Protein AF-A0A7V6Q259-F1 (afdb_monomer)

Secondary structure (DSSP, 8-state):
-----------S-PPP----SGGGG------HHHHH-TTS-HHHHHHHHHHHHHHTTSSPPPPPHHHHHHHHT---HHHHHHHHHHHHHTTSEEEEEEEETTEEEEEEEEE-SSPPP-----HHHHHHHHHHHHHSS--HHHHHHHHHHS-HHHHHHHHHHHHHHTTTS--S-HHHHHHHHHHTT-PPPS-TT-S--EE-TTTTTSSEEEETTTTEEEE-TTTTT-EE--TTGGG-

pLDDT: mean 76.05, std 15.6, range [37.12, 96.31]

Sequence (236 aa):
MINNDSSEKIDELSDILQVEGVKAKGYGIIPKIVMQDPRLTISAKAIYAYMCSFAGSGTTAFPCVEKICKDLGIKDYNTFKKHRNLLEKYGYIRVEQNRKNGFFDKNVYTIIDKPAPVETVSDDDEIENLFFKVVGRRKDGFIKILKSKFDRKDIINKIRFLEEYKKTHEVKSPEGFIFEALKNGYEPNEDFNKIDMVVCAECDGLGYIFDPDKNIAYQCHTCQGRGKISAEAEKA

Structure (mmCIF, N/CA/C/O backbone):
data_AF-A0A7V6Q259-F1
#
_entry.id   AF-A0A7V6Q259-F1
#
loop_
_atom_site.group_PDB
_atom_site.id
_atom_site.type_symbol
_atom_site.label_atom_id
_atom_site.label_alt_id
_atom_site.label_comp_id
_atom_site.label_asym_id
_atom_site.label_entity_id
_atom_site.label_seq_id
_atom_site.pdbx_PDB_ins_code
_atom_site.Cartn_x
_atom_site.Cartn_y
_atom_site.Cartn_z
_atom_site.occupancy
_atom_site.B_iso_or_equiv
_atom_site.auth_seq_id
_atom_site.auth_comp_id
_atom_site.auth_asym_id
_atom_site.auth_atom_id
_atom_site.pdbx_PDB_model_num
ATOM 1 N N . MET A 1 1 ? -34.196 36.065 60.695 1.00 39.34 1 MET A N 1
ATOM 2 C CA . MET A 1 1 ? -33.203 35.527 59.743 1.00 39.34 1 MET A CA 1
ATOM 3 C C . MET A 1 1 ? -33.595 34.086 59.495 1.00 39.34 1 MET A C 1
ATOM 5 O O . MET A 1 1 ? -33.524 33.285 60.415 1.00 39.34 1 MET A O 1
ATOM 9 N N . ILE A 1 2 ? -34.205 33.829 58.341 1.00 37.12 2 ILE A N 1
ATOM 10 C CA . ILE A 1 2 ? -34.809 32.539 57.996 1.00 37.12 2 ILE A CA 1
ATOM 11 C C . ILE A 1 2 ? -33.700 31.653 57.428 1.00 37.12 2 ILE A C 1
ATOM 13 O O . ILE A 1 2 ? -33.041 32.041 56.466 1.00 37.12 2 ILE A O 1
ATOM 17 N N . ASN A 1 3 ? -33.496 30.497 58.058 1.00 42.25 3 ASN A N 1
ATOM 18 C CA . ASN A 1 3 ? -32.723 29.387 57.515 1.00 42.25 3 ASN A CA 1
ATOM 19 C C . ASN A 1 3 ? -33.399 28.905 56.232 1.00 42.25 3 ASN A C 1
ATOM 21 O O . ASN A 1 3 ? -34.591 28.608 56.259 1.00 42.25 3 ASN A O 1
ATOM 25 N N . ASN A 1 4 ? -32.647 28.783 55.143 1.00 42.00 4 ASN A N 1
ATOM 26 C CA . ASN A 1 4 ? -33.087 27.989 54.003 1.00 42.00 4 ASN A CA 1
ATOM 27 C C . ASN A 1 4 ? -31.908 27.159 53.498 1.00 42.00 4 ASN A C 1
ATOM 29 O O . ASN A 1 4 ? -31.316 27.422 52.454 1.00 42.00 4 ASN A O 1
ATOM 33 N N . ASP A 1 5 ? -31.553 26.177 54.324 1.00 51.09 5 ASP A N 1
ATOM 34 C CA . ASP A 1 5 ? -30.724 25.044 53.939 1.00 51.09 5 ASP A CA 1
ATOM 35 C C . ASP A 1 5 ? -31.532 24.202 52.944 1.00 51.09 5 ASP A C 1
ATOM 37 O O . ASP A 1 5 ? -32.330 23.339 53.307 1.00 51.09 5 ASP A O 1
ATOM 41 N N . SER A 1 6 ? -31.413 24.570 51.671 1.00 48.69 6 SER A N 1
ATOM 42 C CA . SER A 1 6 ? -32.087 23.914 50.553 1.00 48.69 6 SER A CA 1
ATOM 43 C C . SER A 1 6 ? -31.116 22.888 49.983 1.00 48.69 6 SER A C 1
ATOM 45 O O . SER A 1 6 ? -30.561 23.068 48.902 1.00 48.69 6 SER A O 1
ATOM 47 N N . SER A 1 7 ? -30.847 21.837 50.755 1.00 49.41 7 SER A N 1
ATOM 48 C CA . SER A 1 7 ? -30.213 20.636 50.222 1.00 49.41 7 SER A CA 1
ATOM 49 C C . SER A 1 7 ? -31.218 19.952 49.295 1.00 49.41 7 SER A C 1
ATOM 51 O O . SER A 1 7 ? -32.078 19.180 49.717 1.00 49.41 7 SER A O 1
ATOM 53 N N . GLU A 1 8 ? -31.144 20.282 48.006 1.00 53.47 8 GLU A N 1
ATOM 54 C CA . GLU A 1 8 ? -31.791 19.505 46.955 1.00 53.47 8 GLU A CA 1
ATOM 55 C C . GLU A 1 8 ? -31.227 18.080 47.008 1.00 53.47 8 GLU A C 1
ATOM 57 O O . GLU A 1 8 ? -30.109 17.803 46.571 1.00 53.47 8 GLU A O 1
ATOM 62 N N . LYS A 1 9 ? -32.000 17.165 47.602 1.00 54.00 9 LYS A N 1
ATOM 63 C CA . LYS A 1 9 ? -31.819 15.724 47.443 1.00 54.00 9 LYS A CA 1
ATOM 64 C C . LYS A 1 9 ? -32.003 15.398 45.964 1.00 54.00 9 LYS A C 1
ATOM 66 O O . LYS A 1 9 ? -33.130 15.305 45.486 1.00 54.00 9 LYS A O 1
ATOM 71 N N . ILE A 1 10 ? -30.890 15.257 45.253 1.00 60.91 10 ILE A N 1
ATOM 72 C CA . ILE A 1 10 ? -30.877 14.685 43.912 1.00 60.91 10 ILE A CA 1
ATOM 73 C C . ILE A 1 10 ? -31.278 13.213 44.051 1.00 60.91 10 ILE A C 1
ATOM 75 O O . ILE A 1 10 ? -30.699 12.467 44.836 1.00 60.91 10 ILE A O 1
ATOM 79 N N . ASP A 1 11 ? -32.331 12.872 43.323 1.00 58.19 11 ASP A N 1
ATOM 80 C CA . ASP A 1 11 ? -33.072 11.617 43.313 1.00 58.19 11 ASP A CA 1
ATOM 81 C C . ASP A 1 11 ? -32.147 10.387 43.167 1.00 58.19 11 ASP A C 1
ATOM 83 O O . ASP A 1 11 ? -31.491 10.206 42.142 1.00 58.19 11 ASP A O 1
ATOM 87 N N . GLU A 1 12 ? -32.085 9.534 44.197 1.00 61.25 12 GLU A N 1
ATOM 88 C CA . GLU A 1 12 ? -31.282 8.291 44.249 1.00 61.25 12 GLU A CA 1
ATOM 89 C C . GLU A 1 12 ? -31.863 7.146 43.380 1.00 61.25 12 GLU A C 1
ATOM 91 O O . GLU A 1 12 ? -31.410 6.005 43.459 1.00 61.25 12 GLU A O 1
ATOM 96 N N . LEU A 1 13 ? -32.858 7.427 42.532 1.00 69.06 13 LEU A N 1
ATOM 97 C CA . LEU A 1 13 ? -33.594 6.449 41.718 1.00 69.06 13 LEU A CA 1
ATOM 98 C C . LEU A 1 13 ? -33.306 6.583 40.213 1.00 69.06 13 LEU A C 1
ATOM 100 O O . LEU A 1 13 ? -34.215 6.556 39.386 1.00 69.06 13 LEU A O 1
ATOM 104 N N . SER A 1 14 ? -32.037 6.729 39.829 1.00 74.56 14 SER A N 1
ATOM 105 C CA . SER A 1 14 ? -31.649 6.669 38.415 1.00 74.56 14 SER A CA 1
ATOM 106 C C . SER A 1 14 ? -31.496 5.221 37.942 1.00 74.56 14 SER A C 1
ATOM 108 O O . SER A 1 14 ? -30.736 4.460 38.545 1.00 74.56 14 SER A O 1
ATOM 110 N N . ASP A 1 15 ? -32.151 4.857 36.838 1.00 83.62 15 ASP A N 1
ATOM 111 C CA . ASP A 1 15 ? -31.989 3.541 36.212 1.00 83.62 15 ASP A CA 1
ATOM 112 C C . ASP A 1 15 ? -30.531 3.306 35.767 1.00 83.62 15 ASP A C 1
ATOM 114 O O . ASP A 1 15 ? -29.931 4.130 35.070 1.00 83.62 15 ASP A O 1
ATOM 118 N N . ILE A 1 16 ? -29.952 2.158 36.145 1.00 83.00 16 ILE A N 1
ATOM 119 C CA . ILE A 1 16 ? -28.576 1.772 35.792 1.00 83.00 16 ILE A CA 1
ATOM 120 C C . ILE A 1 16 ? -28.602 0.761 34.642 1.00 83.00 16 ILE A C 1
ATOM 122 O O . ILE A 1 16 ? -29.111 -0.351 34.781 1.00 83.00 16 ILE A O 1
ATOM 126 N N . LEU A 1 17 ? -27.980 1.113 33.514 1.00 77.69 17 LEU A N 1
ATOM 127 C CA . LEU A 1 17 ? -27.707 0.178 32.421 1.00 77.69 17 LEU A CA 1
ATOM 128 C C . LEU A 1 17 ? -26.332 -0.474 32.621 1.00 77.69 17 LEU A C 1
ATOM 130 O O . LEU A 1 17 ? -25.300 0.181 32.470 1.00 77.69 17 LEU A O 1
ATOM 134 N N . GLN A 1 18 ? -26.310 -1.774 32.922 1.00 79.12 18 GLN A N 1
ATOM 135 C CA . GLN A 1 18 ? -25.081 -2.545 33.119 1.00 79.12 18 GLN A CA 1
ATOM 136 C C . GLN A 1 18 ? -24.831 -3.505 31.950 1.00 79.12 18 GLN A C 1
ATOM 138 O O . GLN A 1 18 ? -25.730 -4.199 31.480 1.00 79.12 18 GLN A O 1
ATOM 143 N N . VAL A 1 19 ? -23.580 -3.567 31.494 1.00 78.56 19 VAL A N 1
ATOM 144 C CA . VAL A 1 19 ? -23.110 -4.561 30.523 1.00 78.56 19 VAL A CA 1
ATOM 145 C C . VAL A 1 19 ? -22.112 -5.467 31.230 1.00 78.56 19 VAL A C 1
ATOM 147 O O . VAL A 1 19 ? -21.159 -4.981 31.835 1.00 78.56 19 VAL A O 1
ATOM 150 N N . GLU A 1 20 ? -22.318 -6.779 31.145 1.00 81.88 20 GLU A N 1
ATOM 151 C CA . GLU A 1 20 ? -21.450 -7.783 31.764 1.00 81.88 20 GLU A CA 1
ATOM 152 C C . GLU A 1 20 ? -20.595 -8.542 30.737 1.00 81.88 20 GLU A C 1
ATOM 154 O O . GLU A 1 20 ? -20.831 -8.519 29.524 1.00 81.88 20 GLU A O 1
ATOM 159 N N . GLY A 1 21 ? -19.569 -9.234 31.238 1.00 82.62 21 GLY A N 1
ATOM 160 C CA . GLY A 1 21 ? -18.687 -10.077 30.434 1.00 82.62 21 GLY A CA 1
ATOM 161 C C . GLY A 1 21 ? -17.700 -9.295 29.562 1.00 82.62 21 GLY A C 1
ATOM 162 O O . GLY A 1 21 ? -17.389 -8.130 29.803 1.00 82.62 21 GLY A O 1
ATOM 163 N N . VAL A 1 22 ? -17.171 -9.952 28.526 1.00 81.00 22 VAL A N 1
ATOM 164 C CA . VAL A 1 22 ? -16.080 -9.409 27.693 1.00 81.00 22 VAL A CA 1
ATOM 165 C C . VAL A 1 22 ? -16.440 -8.096 26.992 1.00 81.00 22 VAL A C 1
ATOM 167 O O . VAL A 1 22 ? -15.580 -7.240 26.822 1.00 81.00 22 VAL A O 1
ATOM 170 N N . LYS A 1 23 ? -17.720 -7.891 26.652 1.00 81.44 23 LYS A N 1
ATOM 171 C CA . LYS A 1 23 ? -18.197 -6.668 25.987 1.00 81.44 23 LYS A CA 1
ATOM 172 C C . LYS A 1 23 ? -18.096 -5.433 26.883 1.00 81.44 23 LYS A C 1
ATOM 174 O O . LYS A 1 23 ? -17.911 -4.335 26.368 1.00 81.44 23 LYS A O 1
ATOM 179 N N . ALA A 1 24 ? -18.132 -5.611 28.206 1.00 79.06 24 ALA A N 1
ATOM 180 C CA . ALA A 1 24 ? -17.918 -4.531 29.169 1.00 79.06 24 ALA A CA 1
ATOM 181 C C . ALA A 1 24 ? -16.493 -3.947 29.101 1.00 79.06 24 ALA A C 1
ATOM 183 O O . ALA A 1 24 ? -16.244 -2.843 29.576 1.00 79.06 24 ALA A O 1
ATOM 184 N N . LYS A 1 25 ? -15.544 -4.686 28.508 1.00 80.25 25 LYS A N 1
ATOM 185 C CA . LYS A 1 25 ? -14.146 -4.272 28.316 1.00 80.25 25 LYS A CA 1
ATOM 186 C C . LYS A 1 25 ? -13.865 -3.705 26.918 1.00 80.25 25 LYS A C 1
ATOM 188 O O . LYS A 1 25 ? -12.705 -3.473 26.590 1.00 80.25 25 LYS A O 1
ATOM 193 N N . GLY A 1 26 ? -14.908 -3.446 26.128 1.00 79.88 26 GLY A N 1
ATOM 194 C CA . GLY A 1 26 ? -14.812 -2.896 24.777 1.00 79.88 26 GLY A CA 1
ATOM 195 C C . GLY A 1 26 ? -15.123 -3.929 23.696 1.00 79.88 26 GLY A C 1
ATOM 196 O O . GLY A 1 26 ? -14.835 -5.118 23.825 1.00 79.88 26 GLY A O 1
ATOM 197 N N . TYR A 1 27 ? -15.754 -3.467 22.622 1.00 85.81 27 TYR A N 1
ATOM 198 C CA . TYR A 1 27 ? -16.064 -4.249 21.431 1.00 85.81 27 TYR A CA 1
ATOM 199 C C . TYR A 1 27 ? -16.206 -3.309 20.232 1.00 85.81 27 TYR A C 1
ATOM 201 O O . TYR A 1 27 ? -16.296 -2.095 20.389 1.00 85.81 27 TYR A O 1
ATOM 209 N N . GLY A 1 28 ? -16.216 -3.874 19.027 1.00 86.69 28 GLY A N 1
ATOM 210 C CA . GLY A 1 28 ? -16.329 -3.114 17.788 1.00 86.69 28 GLY A CA 1
ATOM 211 C C . GLY A 1 28 ? -17.140 -3.854 16.741 1.00 86.69 28 GLY A C 1
ATOM 212 O O . GLY A 1 28 ? -17.189 -5.085 16.740 1.00 86.69 28 GLY A O 1
ATOM 213 N N . ILE A 1 29 ? -17.758 -3.099 15.836 1.00 88.69 29 ILE A N 1
ATOM 214 C CA . ILE A 1 29 ? -18.409 -3.647 14.645 1.00 88.69 29 ILE A CA 1
ATOM 215 C C . ILE A 1 29 ? -17.397 -3.628 13.503 1.00 88.69 29 ILE A C 1
ATOM 217 O O . ILE A 1 29 ? -16.752 -2.615 13.249 1.00 88.69 29 ILE A O 1
ATOM 221 N N . ILE A 1 30 ? -17.265 -4.758 12.811 1.00 91.12 30 ILE A N 1
ATOM 222 C CA . ILE A 1 30 ? -16.342 -4.917 11.689 1.00 91.12 30 ILE A CA 1
ATOM 223 C C . ILE A 1 30 ? -17.164 -5.103 10.408 1.00 91.12 30 ILE A C 1
ATOM 225 O O . ILE A 1 30 ? -17.880 -6.103 10.287 1.00 91.12 30 ILE A O 1
ATOM 229 N N . PRO A 1 31 ? -17.061 -4.193 9.424 1.00 89.56 31 PRO A N 1
ATOM 230 C CA . PRO A 1 31 ? -17.722 -4.361 8.137 1.00 89.56 31 PRO A CA 1
ATOM 231 C C . PRO A 1 31 ? -17.179 -5.573 7.366 1.00 89.56 31 PRO A C 1
ATOM 233 O O . PRO A 1 31 ? -15.966 -5.757 7.239 1.00 89.56 31 PRO A O 1
ATOM 236 N N . LYS A 1 32 ? -18.079 -6.373 6.776 1.00 88.81 32 LYS A N 1
ATOM 237 C CA . LYS A 1 32 ? -17.715 -7.569 5.988 1.00 88.81 32 LYS A CA 1
ATOM 238 C C . LYS A 1 32 ? -16.762 -7.250 4.835 1.00 88.81 32 LYS A C 1
ATOM 240 O O . LYS A 1 32 ? -15.858 -8.037 4.573 1.00 88.81 32 LYS A O 1
ATOM 245 N N . ILE A 1 33 ? -16.928 -6.086 4.201 1.00 88.56 33 ILE A N 1
ATOM 246 C CA . ILE A 1 33 ? -16.109 -5.657 3.061 1.00 88.56 33 ILE A CA 1
ATOM 247 C C . ILE A 1 33 ? -14.615 -5.617 3.403 1.00 88.56 33 ILE A C 1
ATOM 249 O O . ILE A 1 33 ? -13.806 -6.081 2.610 1.00 88.56 33 ILE A O 1
ATOM 253 N N . VAL A 1 34 ? -14.247 -5.192 4.618 1.00 91.12 34 VAL A N 1
ATOM 254 C CA . VAL A 1 34 ? -12.847 -5.173 5.077 1.00 91.12 34 VAL A CA 1
ATOM 255 C C . VAL A 1 34 ? -12.288 -6.593 5.157 1.00 91.12 34 VAL A C 1
ATOM 257 O O . VAL A 1 34 ? -11.154 -6.856 4.761 1.00 91.12 34 VAL A O 1
ATOM 260 N N . MET A 1 35 ? -13.095 -7.537 5.648 1.00 94.00 35 MET A N 1
ATOM 261 C CA . MET A 1 35 ? -12.690 -8.937 5.790 1.00 94.00 35 MET A CA 1
ATOM 262 C C . MET A 1 35 ? -12.644 -9.671 4.449 1.00 94.00 35 MET A C 1
ATOM 264 O O . MET A 1 35 ? -11.831 -10.581 4.278 1.00 94.00 35 MET A O 1
ATOM 268 N N . GLN A 1 36 ? -13.460 -9.250 3.486 1.00 88.69 36 GLN A N 1
ATOM 269 C CA . GLN A 1 36 ? -13.544 -9.834 2.148 1.00 88.69 36 GLN A CA 1
ATOM 270 C C . GLN A 1 36 ? -12.585 -9.191 1.138 1.00 88.69 36 GLN A C 1
ATOM 272 O O . GLN A 1 36 ? -12.332 -9.795 0.102 1.00 88.69 36 GLN A O 1
ATOM 277 N N . ASP A 1 37 ? -12.007 -8.023 1.434 1.00 88.19 37 ASP A N 1
ATOM 278 C CA . ASP A 1 37 ? -11.078 -7.348 0.528 1.00 88.19 37 ASP A CA 1
ATOM 279 C C . ASP A 1 37 ? -9.785 -8.175 0.342 1.00 88.19 37 ASP A C 1
ATOM 281 O O . ASP A 1 37 ? -9.049 -8.390 1.319 1.00 88.19 37 ASP A O 1
ATOM 285 N N . PRO A 1 38 ? -9.479 -8.657 -0.881 1.00 86.94 38 PRO A N 1
ATOM 286 C CA . PRO A 1 38 ? -8.270 -9.436 -1.151 1.00 86.94 38 PRO A CA 1
ATOM 287 C C . PRO A 1 38 ? -7.004 -8.570 -1.163 1.00 86.94 38 PRO A C 1
ATOM 289 O O . PRO A 1 38 ? -5.898 -9.089 -1.029 1.00 86.94 38 PRO A O 1
ATOM 292 N N . ARG A 1 39 ? -7.143 -7.244 -1.283 1.00 89.19 39 ARG A N 1
ATOM 293 C CA . ARG A 1 39 ? -6.021 -6.294 -1.284 1.00 89.19 39 ARG A CA 1
ATOM 294 C C . ARG A 1 39 ? -5.448 -6.086 0.120 1.00 89.19 39 ARG A C 1
ATOM 296 O O . ARG A 1 39 ? -4.342 -5.563 0.268 1.00 89.19 39 ARG A O 1
ATOM 303 N N . LEU A 1 40 ? -6.194 -6.480 1.156 1.00 91.38 40 LEU A N 1
ATOM 304 C CA . LEU A 1 40 ? -5.774 -6.412 2.549 1.00 91.38 40 LEU A CA 1
ATOM 305 C C . LEU A 1 40 ? -5.180 -7.740 3.018 1.00 91.38 40 LEU A C 1
ATOM 307 O O . LEU A 1 40 ? -5.817 -8.792 3.002 1.00 91.38 40 LEU A O 1
ATOM 311 N N . THR A 1 41 ? -3.964 -7.661 3.545 1.00 94.44 41 THR A N 1
ATOM 312 C CA . THR A 1 41 ? -3.312 -8.770 4.256 1.00 94.44 41 THR A CA 1
ATOM 313 C C . THR A 1 41 ? -4.047 -9.121 5.555 1.00 94.44 41 THR A C 1
ATOM 315 O O . THR A 1 41 ? -4.688 -8.251 6.147 1.00 94.44 41 THR A O 1
ATOM 318 N N . ILE A 1 42 ? -3.852 -10.341 6.068 1.00 95.56 42 ILE A N 1
ATOM 319 C CA . ILE A 1 42 ? -4.386 -10.778 7.374 1.00 95.56 42 ILE A CA 1
ATOM 320 C C . ILE A 1 42 ? -4.016 -9.785 8.488 1.00 95.56 42 ILE A C 1
ATOM 322 O O . ILE A 1 42 ? -4.888 -9.350 9.233 1.00 95.56 42 ILE A O 1
ATOM 326 N N . SER A 1 43 ? -2.758 -9.339 8.548 1.00 94.56 43 SER A N 1
ATOM 327 C CA . SER A 1 43 ? -2.306 -8.358 9.544 1.00 94.56 43 SER A CA 1
ATOM 328 C C . SER A 1 43 ? -3.014 -7.006 9.415 1.00 94.56 43 SER A C 1
ATOM 330 O O . SER A 1 43 ? -3.353 -6.395 10.421 1.00 94.56 43 SER A O 1
ATOM 332 N N . ALA A 1 44 ? -3.285 -6.538 8.192 1.00 95.44 44 ALA A N 1
ATOM 333 C CA . ALA A 1 44 ? -4.047 -5.304 7.977 1.00 95.44 44 ALA A CA 1
ATOM 334 C C . ALA A 1 44 ? -5.492 -5.450 8.478 1.00 95.44 44 ALA A C 1
ATOM 336 O O . ALA A 1 44 ? -5.993 -4.574 9.178 1.00 95.44 44 ALA A O 1
ATOM 337 N N . LYS A 1 45 ? -6.134 -6.589 8.193 1.00 95.94 45 LYS A N 1
ATOM 338 C CA . LYS A 1 45 ? -7.476 -6.914 8.702 1.00 95.94 45 LYS A CA 1
ATOM 339 C C . LYS A 1 45 ? -7.496 -6.967 10.233 1.00 95.94 45 LYS A C 1
ATOM 341 O O . LYS A 1 45 ? -8.398 -6.401 10.844 1.00 95.94 45 LYS A O 1
ATOM 346 N N . ALA A 1 46 ? -6.480 -7.571 10.851 1.00 96.31 46 ALA A N 1
ATOM 347 C CA . ALA A 1 46 ? -6.335 -7.630 12.305 1.00 96.31 46 ALA A CA 1
ATOM 348 C C . ALA A 1 46 ? -6.146 -6.238 12.933 1.00 96.31 46 ALA A C 1
ATOM 350 O O . ALA A 1 46 ? -6.813 -5.921 13.914 1.00 96.31 46 ALA A O 1
ATOM 351 N N . ILE A 1 47 ? -5.306 -5.380 12.340 1.00 95.38 47 ILE A N 1
ATOM 352 C CA . ILE A 1 47 ? -5.122 -3.990 12.791 1.00 95.38 47 ILE A CA 1
ATOM 353 C C . ILE A 1 47 ? -6.445 -3.219 12.722 1.00 95.38 47 ILE A C 1
ATOM 355 O O . ILE A 1 47 ? -6.793 -2.529 13.676 1.00 95.38 47 ILE A O 1
ATOM 359 N N . TYR A 1 48 ? -7.199 -3.352 11.628 1.00 94.50 48 TYR A N 1
ATOM 360 C CA . TYR A 1 48 ? -8.501 -2.695 11.492 1.00 94.50 48 TYR A CA 1
ATOM 361 C C . TYR A 1 48 ? -9.508 -3.200 12.535 1.00 94.50 48 TYR A C 1
ATOM 363 O O . TYR A 1 48 ? -10.162 -2.405 13.203 1.00 94.50 48 TYR A O 1
ATOM 371 N N . ALA A 1 49 ? -9.605 -4.520 12.721 1.00 94.12 49 ALA A N 1
ATOM 372 C CA . ALA A 1 49 ? -10.471 -5.129 13.730 1.00 94.12 49 ALA A CA 1
ATOM 373 C C . ALA A 1 49 ? -10.138 -4.634 15.146 1.00 94.12 49 ALA A C 1
ATOM 375 O O . ALA A 1 49 ? -11.038 -4.312 15.922 1.00 94.12 49 ALA A O 1
ATOM 376 N N . TYR A 1 50 ? -8.844 -4.522 15.446 1.00 93.25 50 TYR A N 1
ATOM 377 C CA . TYR A 1 50 ? -8.350 -3.952 16.690 1.00 93.25 50 TYR A CA 1
ATOM 378 C C . TYR A 1 50 ? -8.748 -2.479 16.812 1.00 93.25 50 TYR A C 1
ATOM 380 O O . TYR A 1 50 ? -9.283 -2.083 17.832 1.00 93.25 50 TYR A O 1
ATOM 388 N N . MET A 1 51 ? -8.608 -1.662 15.763 1.00 90.75 51 MET A N 1
ATOM 389 C CA . MET A 1 51 ? -9.102 -0.276 15.778 1.00 90.75 51 MET A CA 1
ATOM 390 C C . MET A 1 51 ? -10.596 -0.187 16.118 1.00 90.75 51 MET A C 1
ATOM 392 O O . MET A 1 51 ? -10.984 0.595 16.989 1.00 90.75 51 MET A O 1
ATOM 396 N N . CYS A 1 52 ? -11.426 -1.033 15.505 1.00 90.19 52 CYS A N 1
ATOM 397 C CA . CYS A 1 52 ? -12.859 -1.082 15.786 1.00 90.19 52 CYS A CA 1
ATOM 398 C C . CYS A 1 52 ? -13.170 -1.440 17.246 1.00 90.19 52 CYS A C 1
ATOM 400 O O . CYS A 1 52 ? -14.121 -0.887 17.797 1.00 90.19 52 CYS A O 1
ATOM 402 N N . SER A 1 53 ? -12.396 -2.324 17.893 1.00 89.00 53 SER A N 1
ATOM 403 C CA . SER A 1 53 ? -12.673 -2.735 19.280 1.00 89.00 53 SER A CA 1
ATOM 404 C C . SER A 1 53 ? -12.486 -1.615 20.306 1.00 89.00 53 SER A C 1
ATOM 406 O O . SER A 1 53 ? -13.067 -1.688 21.386 1.00 89.00 53 SER A O 1
ATOM 408 N N . PHE A 1 54 ? -11.702 -0.584 19.971 1.00 85.31 54 PHE A N 1
ATOM 409 C CA . PHE A 1 54 ? -11.517 0.616 20.798 1.00 85.31 54 PHE A CA 1
ATOM 410 C C . PHE A 1 54 ? -12.473 1.751 20.411 1.00 85.31 54 PHE A C 1
ATOM 412 O O . PHE A 1 54 ? -12.758 2.610 21.237 1.00 85.31 54 PHE A O 1
ATOM 419 N N . ALA A 1 55 ? -13.007 1.749 19.186 1.00 76.25 55 ALA A N 1
ATOM 420 C CA . ALA A 1 55 ? -13.954 2.768 18.729 1.00 76.25 55 ALA A CA 1
ATOM 421 C C . ALA A 1 55 ? -15.358 2.617 19.350 1.00 76.25 55 ALA A C 1
ATOM 423 O O . ALA A 1 55 ? -16.077 3.605 19.492 1.00 76.25 55 ALA A O 1
ATOM 424 N N . GLY A 1 56 ? -15.758 1.402 19.748 1.00 64.00 56 GLY A N 1
ATOM 425 C CA . GLY A 1 56 ? -17.092 1.147 20.310 1.00 64.00 56 GLY A CA 1
ATOM 426 C C . GLY A 1 56 ? -17.343 1.726 21.708 1.00 64.00 56 GLY A C 1
ATOM 427 O O . GLY A 1 56 ? -18.490 1.758 22.140 1.00 64.00 56 GLY A O 1
ATOM 428 N N . SER A 1 57 ? -16.310 2.208 22.410 1.00 58.78 57 SER A N 1
ATOM 429 C CA . SER A 1 57 ? -16.431 2.866 23.723 1.00 58.78 57 SER A CA 1
ATOM 430 C C . SER A 1 57 ? -16.364 4.403 23.658 1.00 58.78 57 SER A C 1
ATOM 432 O O . SER A 1 57 ? -16.232 5.055 24.693 1.00 58.78 57 SER A O 1
ATOM 434 N N . GLY A 1 58 ? -16.465 4.996 22.461 1.00 57.41 58 GLY A N 1
ATOM 435 C CA . GLY A 1 58 ? -16.349 6.441 22.232 1.00 57.41 58 GLY A CA 1
ATOM 436 C C . GLY A 1 58 ? -14.925 6.883 21.872 1.00 57.41 58 GLY A C 1
ATOM 437 O O . GLY A 1 58 ? -14.076 6.070 21.510 1.00 57.41 58 GLY A O 1
ATOM 438 N N . THR A 1 59 ? -14.642 8.188 21.962 1.00 55.59 59 THR A N 1
ATOM 439 C CA . THR A 1 59 ? -13.307 8.770 21.715 1.00 55.59 59 THR A CA 1
ATOM 440 C C . THR A 1 59 ? -12.353 8.474 22.875 1.00 55.59 59 THR A C 1
ATOM 442 O O . THR A 1 59 ? -11.954 9.368 23.622 1.00 55.59 59 THR A O 1
ATOM 445 N N . THR A 1 60 ? -12.012 7.204 23.070 1.00 61.88 60 THR A N 1
ATOM 446 C CA . THR A 1 60 ? -10.972 6.792 24.013 1.00 61.88 60 THR A CA 1
ATOM 447 C C . THR A 1 60 ? -9.584 6.967 23.397 1.00 61.88 60 THR A C 1
ATOM 449 O O . THR A 1 60 ? -9.413 6.991 22.175 1.00 61.88 60 THR A O 1
ATOM 452 N N . ALA A 1 61 ? -8.569 7.149 24.246 1.00 64.12 61 ALA A N 1
ATOM 453 C CA . ALA A 1 61 ? -7.188 7.253 23.793 1.00 64.12 61 ALA A CA 1
ATOM 454 C C . ALA A 1 61 ? -6.779 5.959 23.075 1.00 64.12 61 ALA A C 1
ATOM 456 O O . ALA A 1 61 ? -6.778 4.877 23.664 1.00 64.12 61 ALA A O 1
ATOM 457 N N . PHE A 1 62 ? -6.437 6.081 21.794 1.00 77.75 62 PHE A N 1
ATOM 458 C CA . PHE A 1 62 ? -6.003 4.949 20.988 1.00 77.75 62 PHE A CA 1
ATOM 459 C C . PHE A 1 62 ? -4.626 4.448 21.476 1.00 77.75 62 PHE A C 1
ATOM 461 O O . PHE A 1 62 ? -3.745 5.278 21.727 1.00 77.75 62 PHE A O 1
ATOM 468 N N . PRO A 1 63 ? -4.412 3.126 21.642 1.00 82.38 63 PRO A N 1
ATOM 469 C CA . PRO A 1 63 ? -3.159 2.585 22.165 1.00 82.38 63 PRO A CA 1
ATOM 470 C C . PRO A 1 63 ? -1.941 2.955 21.309 1.00 82.38 63 PRO A C 1
ATOM 472 O O . PRO A 1 63 ? -2.033 3.152 20.095 1.00 82.38 63 PRO A O 1
ATOM 475 N N . CYS A 1 64 ? -0.768 3.006 21.948 1.00 85.75 64 CYS A N 1
ATOM 476 C CA . CYS A 1 64 ? 0.494 3.212 21.243 1.00 85.75 64 CYS A CA 1
ATOM 477 C C . CYS A 1 64 ? 0.816 2.027 20.316 1.00 85.75 64 CYS A C 1
ATOM 479 O O . CYS A 1 64 ? 0.358 0.902 20.524 1.00 85.75 64 CYS A O 1
ATOM 481 N N . VAL A 1 65 ? 1.649 2.267 19.298 1.00 87.94 65 VAL A N 1
ATOM 482 C CA . VAL A 1 65 ? 2.009 1.237 18.308 1.00 87.94 65 VAL A CA 1
ATOM 483 C C . VAL A 1 65 ? 2.650 0.015 18.965 1.00 87.94 65 VAL A C 1
ATOM 485 O O . VAL A 1 65 ? 2.337 -1.108 18.592 1.00 87.94 65 VAL A O 1
ATOM 488 N N . GLU A 1 66 ? 3.481 0.214 19.987 1.00 88.81 66 GLU A N 1
ATOM 489 C CA . GLU A 1 66 ? 4.107 -0.875 20.749 1.00 88.81 66 GLU A CA 1
ATOM 490 C C . GLU A 1 66 ? 3.067 -1.790 21.403 1.00 88.81 66 GLU A C 1
ATOM 492 O O . GLU A 1 66 ? 3.180 -3.015 21.332 1.00 88.81 66 GLU A O 1
ATOM 497 N N . LYS A 1 67 ? 2.014 -1.204 21.985 1.00 91.12 67 LYS A N 1
ATOM 498 C CA . LYS A 1 67 ? 0.907 -1.951 22.586 1.00 91.12 67 LYS A CA 1
ATOM 499 C C . LYS A 1 67 ? 0.135 -2.734 21.528 1.00 91.12 67 LYS A C 1
ATOM 501 O O . LYS A 1 67 ? -0.121 -3.916 21.731 1.00 91.12 67 LYS A O 1
ATOM 506 N N . ILE A 1 68 ? -0.159 -2.114 20.384 1.00 92.81 68 ILE A N 1
ATOM 507 C CA . ILE A 1 68 ? -0.830 -2.785 19.260 1.00 92.81 68 ILE A CA 1
ATOM 508 C C . ILE A 1 68 ? 0.007 -3.967 18.760 1.00 92.81 68 ILE A C 1
ATOM 510 O O . ILE A 1 68 ? -0.523 -5.060 18.574 1.00 92.81 68 ILE A O 1
ATOM 514 N N . CYS A 1 69 ? 1.313 -3.771 18.564 1.00 92.62 69 CYS A N 1
ATOM 515 C CA . CYS A 1 69 ? 2.201 -4.834 18.105 1.00 92.62 69 CYS A CA 1
ATOM 516 C C . CYS A 1 69 ? 2.243 -6.001 19.090 1.00 92.62 69 CYS A C 1
ATOM 518 O O . CYS A 1 69 ? 2.138 -7.152 18.670 1.00 92.62 69 CYS A O 1
ATOM 520 N N . LYS A 1 70 ? 2.336 -5.705 20.391 1.00 95.00 70 LYS A N 1
ATOM 521 C CA . LYS A 1 70 ? 2.313 -6.717 21.448 1.00 95.00 70 LYS A CA 1
ATOM 522 C C . LYS A 1 70 ? 1.010 -7.516 21.444 1.00 95.00 70 LYS A C 1
ATOM 524 O O . LYS A 1 70 ? 1.059 -8.739 21.503 1.00 95.00 70 LYS A O 1
ATOM 529 N N . ASP A 1 71 ? -0.130 -6.839 21.358 1.00 94.38 71 ASP A N 1
ATOM 530 C CA . ASP A 1 71 ? -1.443 -7.483 21.461 1.00 94.38 71 ASP A CA 1
ATOM 531 C C . ASP A 1 71 ? -1.794 -8.304 20.214 1.00 94.38 71 ASP A C 1
ATOM 533 O O . ASP A 1 71 ? -2.420 -9.355 20.321 1.00 94.38 71 ASP A O 1
ATOM 537 N N . LEU A 1 72 ? -1.355 -7.856 19.035 1.00 95.06 72 LEU A N 1
ATOM 538 C CA . LEU A 1 72 ? -1.602 -8.541 17.763 1.00 95.06 72 LEU A CA 1
ATOM 539 C C . LEU A 1 72 ? -0.495 -9.526 17.360 1.00 95.06 72 LEU A C 1
ATOM 541 O O . LEU A 1 72 ? -0.607 -10.165 16.315 1.00 95.06 72 LEU A O 1
ATOM 545 N N . GLY A 1 73 ? 0.588 -9.633 18.134 1.00 94.56 73 GLY A N 1
ATOM 546 C CA . GLY A 1 73 ? 1.740 -10.469 17.781 1.00 94.56 73 GLY A CA 1
ATOM 547 C C . GLY A 1 73 ? 2.480 -9.995 16.523 1.00 94.56 73 GLY A C 1
ATOM 548 O O . GLY A 1 73 ? 3.054 -10.801 15.789 1.00 94.56 73 GLY A O 1
ATOM 549 N N . ILE A 1 74 ? 2.458 -8.690 16.238 1.00 93.12 74 ILE A N 1
ATOM 550 C CA . ILE A 1 74 ? 3.199 -8.106 15.116 1.00 93.12 74 ILE A CA 1
ATOM 551 C C . ILE A 1 74 ? 4.655 -7.928 15.544 1.00 93.12 74 ILE A C 1
ATOM 553 O O . ILE A 1 74 ? 4.938 -7.294 16.557 1.00 93.12 74 ILE A O 1
ATOM 557 N N . LYS A 1 75 ? 5.574 -8.473 14.742 1.00 87.25 75 LYS A N 1
ATOM 558 C CA . LYS A 1 75 ? 7.004 -8.568 15.073 1.00 87.25 75 LYS A CA 1
ATOM 559 C C . LYS A 1 75 ? 7.656 -7.223 15.392 1.00 87.25 75 LYS A C 1
ATOM 561 O O . LYS A 1 75 ? 8.477 -7.147 16.297 1.00 87.25 75 LYS A O 1
ATOM 566 N N . ASP A 1 76 ? 7.320 -6.184 14.631 1.00 89.31 76 ASP A N 1
ATOM 567 C CA . ASP A 1 76 ? 8.010 -4.901 14.699 1.00 89.31 76 ASP A CA 1
ATOM 568 C C . ASP A 1 76 ? 7.167 -3.740 14.139 1.00 89.31 76 ASP A C 1
ATOM 570 O O . ASP A 1 76 ? 6.147 -3.921 13.461 1.00 89.31 76 ASP A O 1
ATOM 574 N N . TYR A 1 77 ? 7.635 -2.520 14.413 1.00 89.25 77 TYR A N 1
ATOM 575 C CA . TYR A 1 77 ? 7.015 -1.272 13.972 1.00 89.25 77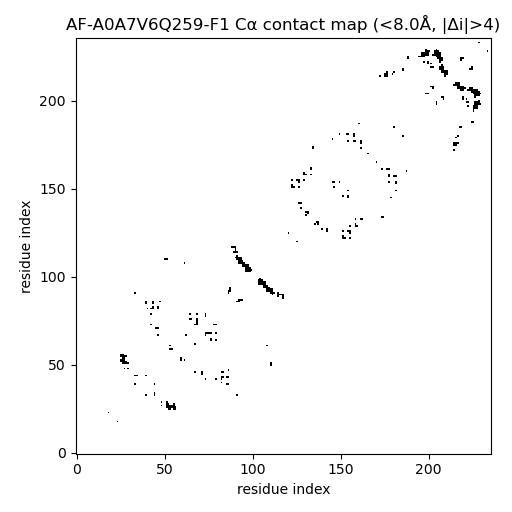 TYR A CA 1
ATOM 576 C C . TYR A 1 77 ? 6.917 -1.138 12.443 1.00 89.25 77 TYR A C 1
ATOM 578 O O . TYR A 1 77 ? 5.911 -0.634 11.938 1.00 89.25 77 TYR A O 1
ATOM 586 N N . ASN A 1 78 ? 7.924 -1.585 11.685 1.00 88.94 78 ASN A N 1
ATOM 587 C CA . ASN A 1 78 ? 7.930 -1.467 10.224 1.00 88.94 78 ASN A CA 1
ATOM 588 C C . ASN A 1 78 ? 6.863 -2.371 9.605 1.00 88.94 78 ASN A C 1
ATOM 590 O O . ASN A 1 78 ? 6.149 -1.946 8.693 1.00 88.94 78 ASN A O 1
ATOM 594 N N . THR A 1 79 ? 6.696 -3.578 10.147 1.00 88.94 79 THR A N 1
ATOM 595 C CA . THR A 1 79 ? 5.630 -4.507 9.764 1.00 88.94 79 THR A CA 1
ATOM 596 C C . THR A 1 79 ? 4.256 -3.904 10.056 1.00 88.94 79 THR A C 1
ATOM 598 O O . THR A 1 79 ? 3.408 -3.853 9.160 1.00 88.94 79 THR A O 1
ATOM 601 N N . PHE A 1 80 ? 4.037 -3.357 11.258 1.00 93.06 80 PHE A N 1
ATOM 602 C CA . PHE A 1 80 ? 2.797 -2.636 11.578 1.00 93.06 80 PHE A CA 1
ATOM 603 C C . PHE A 1 80 ? 2.540 -1.492 10.591 1.00 93.06 80 PHE A C 1
ATOM 605 O O . PHE A 1 80 ? 1.466 -1.417 9.992 1.00 93.06 80 PHE A O 1
ATOM 612 N N . LYS A 1 81 ? 3.539 -0.629 10.369 1.00 92.00 81 LYS A N 1
ATOM 613 C CA . LYS A 1 81 ? 3.441 0.529 9.474 1.00 92.00 81 LYS A CA 1
ATOM 614 C C . LYS A 1 81 ? 3.094 0.102 8.050 1.00 92.00 81 LYS A C 1
ATOM 616 O O . LYS A 1 81 ? 2.201 0.694 7.453 1.00 92.00 81 LYS A O 1
ATOM 621 N N . LYS A 1 82 ? 3.725 -0.953 7.523 1.00 91.81 82 LYS A N 1
ATOM 622 C CA . LYS A 1 82 ? 3.429 -1.517 6.196 1.00 91.81 82 LYS A CA 1
ATOM 623 C C . LYS A 1 82 ? 1.953 -1.894 6.058 1.00 91.81 82 LYS A C 1
ATOM 625 O O . LYS A 1 82 ? 1.316 -1.505 5.084 1.00 91.81 82 LYS A O 1
ATOM 630 N N . HIS A 1 83 ? 1.400 -2.621 7.027 1.00 93.56 83 HIS A N 1
ATOM 631 C CA . HIS A 1 83 ? 0.010 -3.083 6.972 1.00 93.56 83 HIS A CA 1
ATOM 632 C C . HIS A 1 83 ? -1.002 -1.967 7.256 1.00 93.56 83 HIS A C 1
ATOM 634 O O . HIS A 1 83 ? -2.023 -1.884 6.578 1.00 93.56 83 HIS A O 1
ATOM 640 N N . ARG A 1 84 ? -0.692 -1.055 8.183 1.00 94.19 84 ARG A N 1
ATOM 641 C CA . ARG A 1 84 ? -1.465 0.172 8.427 1.00 94.19 84 ARG A CA 1
ATOM 642 C C . ARG A 1 84 ? -1.549 1.039 7.168 1.00 94.19 84 ARG A C 1
ATOM 644 O O . ARG A 1 84 ? -2.620 1.531 6.837 1.00 94.19 84 ARG A O 1
ATOM 651 N N . ASN A 1 85 ? -0.443 1.189 6.437 1.00 91.25 85 ASN A N 1
ATOM 652 C CA . ASN A 1 85 ? -0.410 1.955 5.189 1.00 91.25 85 ASN A CA 1
ATOM 653 C C . ASN A 1 85 ? -1.325 1.359 4.109 1.00 9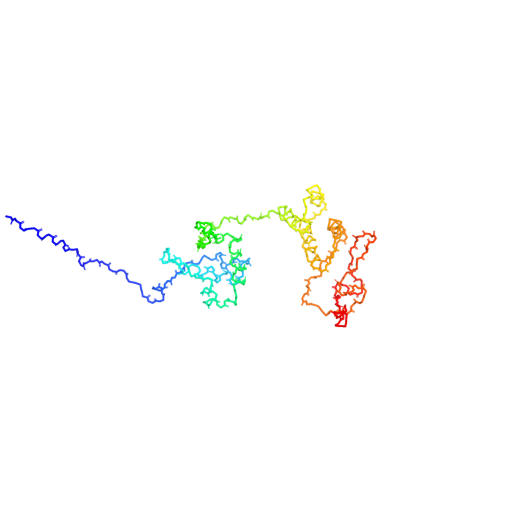1.25 85 ASN A C 1
ATOM 655 O O . ASN A 1 85 ? -1.826 2.112 3.286 1.00 91.25 85 ASN A O 1
ATOM 659 N N . LEU A 1 86 ? -1.568 0.041 4.099 1.00 90.62 86 LEU A N 1
ATOM 660 C CA . LEU A 1 86 ? -2.543 -0.561 3.178 1.00 90.62 86 LEU A CA 1
ATOM 661 C C . LEU A 1 86 ? -3.971 -0.116 3.502 1.00 90.62 86 LEU A C 1
ATOM 663 O O . LEU A 1 86 ? -4.736 0.175 2.588 1.00 90.62 86 LEU A O 1
ATOM 667 N N . LEU A 1 87 ? -4.321 -0.039 4.789 1.00 93.12 87 LEU A N 1
ATOM 668 C CA . LEU A 1 87 ? -5.635 0.446 5.217 1.00 93.12 87 LEU A CA 1
ATOM 669 C C . LEU A 1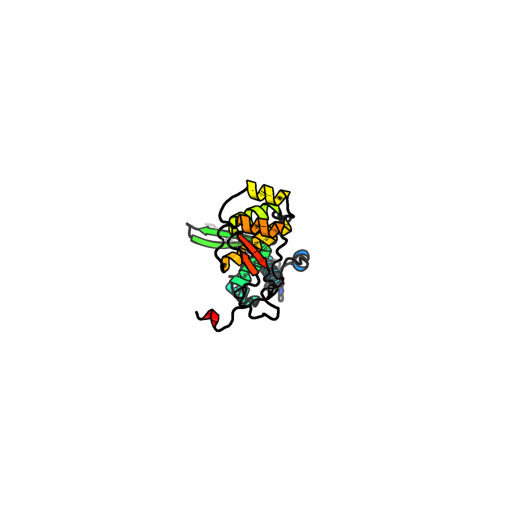 87 ? -5.843 1.907 4.808 1.00 93.12 87 LEU A C 1
ATOM 671 O O . LEU A 1 87 ? -6.913 2.250 4.316 1.00 93.12 87 LEU A O 1
ATOM 675 N N . GLU A 1 88 ? -4.816 2.743 4.974 1.00 90.56 88 GLU A N 1
ATOM 676 C CA . GLU A 1 88 ? -4.849 4.148 4.556 1.00 90.56 88 GLU A CA 1
ATOM 677 C C . GLU A 1 88 ? -4.917 4.282 3.029 1.00 90.56 88 GLU A C 1
ATOM 679 O O . GLU A 1 88 ? -5.774 4.992 2.511 1.00 90.56 88 GLU A O 1
ATOM 684 N N . LYS A 1 89 ? -4.096 3.515 2.298 1.00 86.00 89 LYS A N 1
ATOM 685 C CA . LYS A 1 89 ? -4.085 3.481 0.828 1.00 86.00 89 LYS A CA 1
ATOM 686 C C . LYS A 1 89 ? -5.456 3.143 0.240 1.00 86.00 89 LYS A C 1
ATOM 688 O O . LYS A 1 89 ? -5.835 3.712 -0.776 1.00 86.00 89 LYS A O 1
ATOM 693 N N . TYR A 1 90 ? -6.179 2.204 0.846 1.00 87.06 90 TYR A N 1
ATOM 694 C CA . TYR A 1 90 ? -7.499 1.783 0.365 1.00 87.06 90 TYR A CA 1
ATOM 695 C C . TYR A 1 90 ? -8.662 2.515 1.045 1.00 87.06 90 TYR A C 1
ATOM 697 O O . TYR A 1 90 ? -9.810 2.106 0.893 1.00 87.06 90 TYR A O 1
ATOM 705 N N . GLY A 1 91 ? -8.376 3.597 1.776 1.00 87.50 91 GLY A N 1
ATOM 706 C CA . GLY A 1 91 ? -9.390 4.497 2.317 1.00 87.50 91 GLY A CA 1
ATOM 707 C C . GLY A 1 91 ? -10.168 3.953 3.512 1.00 87.50 91 GLY A C 1
ATOM 708 O O . GLY A 1 91 ? -11.172 4.549 3.882 1.00 87.50 91 GLY A O 1
ATOM 709 N N . TYR A 1 92 ? -9.731 2.853 4.131 1.00 91.12 92 TYR A N 1
ATOM 710 C CA . TYR A 1 92 ? -10.382 2.288 5.320 1.00 91.12 92 TYR A CA 1
ATOM 711 C C . TYR A 1 92 ? -10.098 3.099 6.584 1.00 91.12 92 TYR A C 1
ATOM 713 O O . TYR A 1 92 ? -10.914 3.128 7.507 1.00 91.12 92 TYR A O 1
ATOM 721 N N . ILE A 1 93 ? -8.938 3.756 6.635 1.00 91.38 93 ILE A N 1
ATOM 722 C CA . ILE A 1 93 ? -8.558 4.651 7.728 1.00 91.38 93 ILE A CA 1
ATOM 723 C C . ILE A 1 93 ? -7.918 5.924 7.175 1.00 91.38 93 ILE A C 1
ATOM 725 O O . ILE A 1 93 ? -7.340 5.912 6.092 1.00 91.38 93 ILE A O 1
ATOM 729 N N . ARG A 1 94 ? -7.952 7.001 7.957 1.00 89.19 94 ARG A N 1
ATOM 730 C CA . ARG A 1 94 ? -7.162 8.219 7.735 1.00 89.19 94 ARG A CA 1
ATOM 731 C C . ARG A 1 94 ? -6.303 8.492 8.958 1.00 89.19 94 ARG A C 1
ATOM 733 O O . ARG A 1 94 ? -6.786 8.328 10.081 1.00 89.19 94 ARG A O 1
ATOM 740 N N . VAL A 1 95 ? -5.049 8.896 8.755 1.00 87.94 95 VAL A N 1
ATOM 741 C CA . VAL A 1 95 ? -4.145 9.226 9.860 1.00 87.94 95 VAL A CA 1
ATOM 742 C C . VAL A 1 95 ? -3.583 10.629 9.708 1.00 87.94 95 VAL A C 1
ATOM 744 O O . VAL A 1 95 ? -2.837 10.926 8.783 1.00 87.94 95 VAL A O 1
ATOM 747 N N . GLU A 1 96 ? -3.914 11.487 10.664 1.00 85.19 96 GLU A N 1
ATOM 748 C CA . GLU A 1 96 ? -3.494 12.885 10.691 1.00 85.19 96 GLU A CA 1
ATOM 749 C C . GLU A 1 96 ? -2.448 13.080 11.789 1.00 85.19 96 GLU A C 1
ATOM 751 O O . GLU A 1 96 ? -2.655 12.693 12.941 1.00 85.19 96 GLU A O 1
ATOM 756 N N . GLN A 1 97 ? -1.301 13.662 11.442 1.00 82.69 97 GLN A N 1
ATOM 757 C CA . GLN A 1 97 ? -0.266 13.986 12.422 1.00 82.69 97 GLN A CA 1
ATOM 758 C C . GLN A 1 97 ? -0.534 15.375 12.995 1.00 82.69 97 GLN A C 1
ATOM 760 O O . GLN A 1 97 ? -0.355 16.377 12.301 1.00 82.69 97 GLN A O 1
ATOM 765 N N . ASN A 1 98 ? -0.910 15.451 14.268 1.00 78.31 98 ASN A N 1
ATOM 766 C CA . ASN A 1 98 ? -0.988 16.726 14.964 1.00 78.31 98 ASN A CA 1
ATOM 767 C C . ASN A 1 98 ? 0.407 17.168 15.403 1.00 78.31 98 ASN A C 1
ATOM 769 O O . ASN A 1 98 ? 1.157 16.420 16.040 1.00 78.31 98 ASN A O 1
ATOM 773 N N . ARG A 1 99 ? 0.735 18.417 15.071 1.00 72.56 99 ARG A N 1
ATOM 774 C CA . ARG A 1 99 ? 1.938 19.105 15.535 1.00 72.56 99 ARG A CA 1
ATOM 775 C C . ARG A 1 99 ? 1.524 20.246 16.445 1.00 72.56 99 ARG A C 1
ATOM 777 O O . ARG A 1 99 ? 0.682 21.058 16.069 1.00 72.56 99 ARG A O 1
ATOM 784 N N . LYS A 1 100 ? 2.139 20.333 17.618 1.00 69.62 100 LYS A N 1
ATOM 785 C CA . LYS A 1 100 ? 1.953 21.445 18.551 1.00 69.62 100 LYS A CA 1
ATOM 786 C C . LYS A 1 100 ? 3.277 22.191 18.654 1.00 69.62 100 LYS A C 1
ATOM 788 O O . LYS A 1 100 ? 4.305 21.585 18.933 1.00 69.62 100 LYS A O 1
ATOM 793 N N . ASN A 1 101 ? 3.266 23.495 18.380 1.00 66.75 101 ASN A N 1
ATOM 794 C CA . ASN A 1 101 ? 4.459 24.355 18.414 1.00 66.75 101 ASN A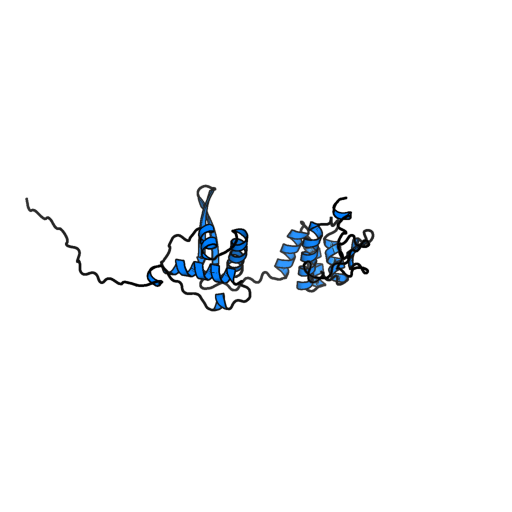 CA 1
ATOM 795 C C . ASN A 1 101 ? 5.639 23.838 17.562 1.00 66.75 101 ASN A C 1
ATOM 797 O O . ASN A 1 101 ? 6.791 23.938 17.968 1.00 66.75 101 ASN A O 1
ATOM 801 N N . GLY A 1 102 ? 5.362 23.242 16.398 1.00 64.50 102 GLY A N 1
ATOM 802 C CA . GLY A 1 102 ? 6.395 22.693 15.509 1.00 64.50 102 GLY A CA 1
ATOM 803 C C . GLY A 1 102 ? 6.931 21.308 15.900 1.00 64.50 102 GLY A C 1
ATOM 804 O O . GLY A 1 102 ? 7.612 20.687 15.088 1.00 64.50 102 GLY A O 1
ATOM 805 N N . PHE A 1 103 ? 6.565 20.781 17.073 1.00 58.25 103 PHE A N 1
ATOM 806 C CA . PHE A 1 103 ? 6.935 19.440 17.530 1.00 58.25 103 PHE A CA 1
ATOM 807 C C . PHE A 1 103 ? 5.800 18.434 17.311 1.00 58.25 103 PHE A C 1
ATOM 809 O O . PHE A 1 103 ? 4.617 18.785 17.308 1.00 58.25 103 PHE A O 1
ATOM 816 N N . PHE A 1 104 ? 6.169 17.170 17.095 1.00 70.94 104 PHE A N 1
ATOM 817 C CA . PHE A 1 104 ? 5.223 16.059 16.997 1.00 70.94 104 PHE A CA 1
ATOM 818 C C . PHE A 1 104 ? 4.485 15.874 18.331 1.00 70.94 104 PHE A C 1
ATOM 820 O O . PHE A 1 104 ? 5.135 15.761 19.365 1.00 70.94 104 PHE A O 1
ATOM 827 N N . ASP A 1 105 ? 3.149 15.841 18.301 1.00 75.69 105 ASP A N 1
ATOM 828 C CA . ASP A 1 105 ? 2.313 15.606 19.487 1.00 75.69 105 ASP A CA 1
ATOM 829 C C . ASP A 1 105 ? 1.690 14.205 19.427 1.00 75.69 105 ASP A C 1
ATOM 831 O O . ASP A 1 105 ? 2.088 13.294 20.153 1.00 75.69 105 ASP A O 1
ATOM 835 N N . LYS A 1 106 ? 0.739 14.000 18.507 1.00 75.06 106 LYS A N 1
ATOM 836 C CA . LYS A 1 106 ? -0.011 12.742 18.399 1.00 75.06 106 LYS A CA 1
ATOM 837 C C . LYS A 1 106 ? -0.533 12.481 16.995 1.00 75.06 106 LYS A C 1
ATOM 839 O O . LYS A 1 106 ? -0.814 13.406 16.238 1.00 75.06 106 LYS A O 1
ATOM 844 N N . ASN A 1 107 ? -0.752 11.207 16.693 1.00 80.88 107 ASN A N 1
ATOM 845 C CA . ASN A 1 107 ? -1.498 10.794 15.509 1.00 80.88 107 ASN A CA 1
ATOM 846 C C . ASN A 1 107 ? -2.985 10.675 15.851 1.00 80.88 107 ASN A C 1
ATOM 848 O O . ASN A 1 107 ? -3.343 10.049 16.849 1.00 80.88 107 ASN A O 1
ATOM 852 N N . VAL A 1 108 ? -3.842 11.235 15.004 1.00 82.00 108 VAL A N 1
ATOM 853 C CA . VAL A 1 108 ? -5.293 11.056 15.046 1.00 82.00 108 VAL A CA 1
ATOM 854 C C . VAL A 1 108 ? -5.664 10.016 14.001 1.00 82.00 108 VAL A C 1
ATOM 856 O O . VAL A 1 108 ? -5.427 10.211 12.811 1.00 82.00 108 VAL A O 1
ATOM 859 N N . TYR A 1 109 ? -6.216 8.895 14.457 1.00 86.19 109 TYR A N 1
ATOM 860 C CA . TYR A 1 109 ? -6.692 7.815 13.599 1.00 86.19 109 TYR A CA 1
ATOM 861 C C . TYR A 1 109 ? -8.203 7.934 13.435 1.00 86.19 109 TYR A C 1
ATOM 863 O O . TYR A 1 109 ? -8.929 7.970 14.424 1.00 86.19 109 TYR A O 1
ATOM 871 N N . THR A 1 110 ? -8.669 7.967 12.191 1.00 87.00 110 THR A N 1
ATOM 872 C CA . THR A 1 110 ? -10.095 8.004 11.852 1.00 87.00 110 THR A CA 1
ATOM 873 C C . THR A 1 110 ? -10.457 6.743 11.077 1.00 87.00 110 THR A C 1
ATOM 875 O O . THR A 1 110 ? -9.837 6.466 10.052 1.00 87.00 110 THR A O 1
ATOM 878 N N . ILE A 1 111 ? -11.453 5.988 11.549 1.00 88.25 111 ILE A N 1
ATOM 879 C CA . ILE A 1 111 ? -12.064 4.892 10.784 1.00 88.25 111 ILE A CA 1
ATOM 880 C C . ILE A 1 111 ? -13.046 5.511 9.788 1.00 88.25 111 ILE A C 1
ATOM 882 O O . ILE A 1 111 ? -13.834 6.382 10.157 1.00 88.25 111 ILE A O 1
ATOM 886 N N . ILE A 1 112 ? -12.979 5.098 8.526 1.00 86.12 112 ILE A N 1
ATOM 887 C CA . ILE A 1 112 ? -13.796 5.671 7.457 1.00 86.12 112 ILE A CA 1
ATOM 888 C C . ILE A 1 112 ? -14.946 4.711 7.131 1.00 86.12 112 ILE A C 1
ATOM 890 O O . ILE A 1 112 ? -14.744 3.687 6.484 1.00 86.12 112 ILE A O 1
ATOM 894 N N . ASP A 1 113 ? -16.164 5.064 7.550 1.00 73.88 113 ASP A N 1
ATOM 895 C CA . ASP A 1 113 ? -17.373 4.252 7.314 1.00 73.88 113 ASP A CA 1
ATOM 896 C C . ASP A 1 113 ? -17.757 4.149 5.833 1.00 73.88 113 ASP A C 1
ATOM 898 O O . ASP A 1 113 ? -18.302 3.143 5.378 1.00 73.88 113 ASP A O 1
ATOM 902 N N . LYS A 1 114 ? -17.476 5.206 5.070 1.00 69.88 114 LYS A N 1
ATOM 903 C CA . LYS A 1 114 ? -17.671 5.264 3.621 1.00 69.88 114 LYS A CA 1
ATOM 904 C C . LYS A 1 114 ? -16.313 5.503 2.979 1.00 69.88 114 LYS A C 1
ATOM 906 O O . LYS A 1 114 ? -15.981 6.667 2.745 1.00 69.88 114 LYS A O 1
ATOM 911 N N . PRO A 1 115 ? -15.496 4.455 2.759 1.00 63.25 115 PRO A N 1
ATOM 912 C CA . PRO A 1 115 ? -14.259 4.631 2.018 1.00 63.25 115 PRO A CA 1
ATOM 913 C C . PRO A 1 115 ? -14.646 5.245 0.674 1.00 63.25 115 PRO A C 1
ATOM 915 O O . PRO A 1 115 ? -15.463 4.676 -0.056 1.00 63.25 115 PRO A O 1
ATOM 918 N N . ALA A 1 116 ? -14.132 6.444 0.381 1.00 55.56 116 ALA A N 1
ATOM 919 C CA . ALA A 1 116 ? -14.242 6.985 -0.965 1.00 55.56 116 ALA A CA 1
ATOM 920 C C . ALA A 1 116 ? -13.709 5.904 -1.919 1.00 55.56 116 ALA A C 1
ATOM 922 O O . ALA A 1 116 ? -12.742 5.221 -1.549 1.00 55.56 116 ALA A O 1
ATOM 923 N N . PRO A 1 117 ? -14.346 5.674 -3.083 1.00 52.81 117 PRO A N 1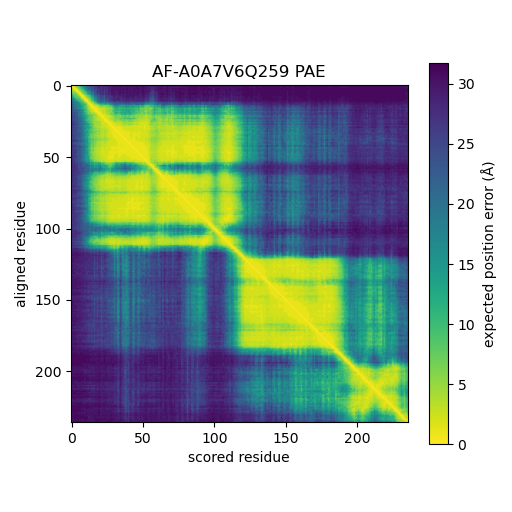
ATOM 924 C CA . PRO A 1 117 ? -13.805 4.741 -4.056 1.00 52.81 117 PRO A CA 1
ATOM 925 C C . PRO A 1 117 ? -12.338 5.096 -4.238 1.00 52.81 117 PRO A C 1
ATOM 927 O O . PRO A 1 117 ? -12.023 6.260 -4.476 1.00 52.81 117 PRO A O 1
ATOM 930 N N . VAL A 1 118 ? -11.471 4.109 -3.986 1.00 53.34 118 VAL A N 1
ATOM 931 C CA . VAL A 1 118 ? -10.018 4.244 -4.090 1.00 53.34 118 VAL A CA 1
ATOM 932 C C . VAL A 1 118 ? -9.770 5.026 -5.362 1.00 53.34 118 VAL A C 1
ATOM 934 O O . VAL A 1 118 ? -10.193 4.559 -6.421 1.00 53.34 118 VAL A O 1
ATOM 937 N N . GLU A 1 119 ? -9.162 6.209 -5.261 1.00 50.44 119 GLU A N 1
ATOM 938 C CA . GLU A 1 119 ? -8.608 6.837 -6.447 1.00 50.44 119 GLU A CA 1
ATOM 939 C C . GLU A 1 119 ? -7.614 5.811 -6.976 1.00 50.44 119 GLU A C 1
ATOM 941 O O . GLU A 1 119 ? -6.538 5.589 -6.414 1.00 50.44 119 GLU A O 1
ATOM 946 N N . THR A 1 120 ? -8.045 5.055 -7.982 1.00 53.28 120 THR A N 1
ATOM 947 C CA . THR A 1 120 ? -7.149 4.295 -8.822 1.00 53.28 120 THR A CA 1
ATOM 948 C C . THR A 1 120 ? -6.267 5.373 -9.404 1.00 53.28 120 THR A C 1
ATOM 950 O O . THR A 1 120 ? -6.708 6.091 -10.299 1.00 53.28 120 THR A O 1
ATOM 953 N N . VAL A 1 121 ? -5.088 5.564 -8.804 1.00 61.94 121 VAL A N 1
ATOM 954 C CA . VAL A 1 121 ? -4.026 6.364 -9.403 1.00 61.94 121 VAL A CA 1
ATOM 955 C C . VAL A 1 121 ? -3.977 5.868 -10.832 1.00 61.94 121 VAL A C 1
ATOM 957 O O . VAL A 1 121 ? -3.818 4.661 -11.041 1.00 61.94 121 VAL A O 1
ATOM 960 N N . SER A 1 122 ? -4.311 6.740 -11.780 1.00 84.44 122 SER A N 1
ATOM 961 C CA . SER A 1 122 ? -4.432 6.293 -13.157 1.00 84.44 122 SER A CA 1
ATOM 962 C C . SER A 1 122 ? -3.084 5.707 -13.565 1.00 84.44 122 SER A C 1
ATOM 964 O O . SER A 1 122 ? -2.046 6.149 -13.064 1.00 84.44 122 SER A O 1
ATOM 966 N N . ASP A 1 123 ? -3.067 4.709 -14.448 1.00 85.62 123 ASP A N 1
ATOM 967 C CA . ASP A 1 123 ? -1.790 4.141 -14.893 1.00 85.62 123 ASP A CA 1
ATOM 968 C C . ASP A 1 123 ? -0.861 5.247 -15.441 1.00 85.62 123 ASP A C 1
ATOM 970 O O . ASP A 1 123 ? 0.356 5.184 -15.300 1.00 85.62 123 ASP A O 1
ATOM 974 N N . ASP A 1 124 ? -1.445 6.309 -16.000 1.00 87.50 124 ASP A N 1
ATOM 975 C CA . ASP A 1 124 ? -0.748 7.514 -16.436 1.00 87.50 124 ASP A CA 1
ATOM 976 C C . ASP A 1 124 ? -0.062 8.258 -15.276 1.00 87.50 124 ASP A C 1
ATOM 978 O O . ASP A 1 124 ? 1.132 8.556 -15.373 1.00 87.50 124 ASP A O 1
ATOM 982 N N . ASP A 1 125 ? -0.772 8.506 -14.173 1.00 87.50 125 ASP A N 1
ATOM 983 C CA . ASP A 1 125 ? -0.203 9.125 -12.970 1.00 87.50 125 ASP A CA 1
ATOM 984 C C . ASP A 1 125 ? 0.858 8.221 -12.322 1.00 87.50 125 ASP A C 1
ATOM 986 O O . ASP A 1 125 ? 1.874 8.705 -11.816 1.00 87.50 125 ASP A O 1
ATOM 990 N N . GLU A 1 126 ? 0.655 6.899 -12.325 1.00 89.94 126 GLU A N 1
ATOM 991 C CA . GLU A 1 126 ? 1.643 5.946 -11.814 1.00 89.94 126 GLU A CA 1
ATOM 992 C C . GLU A 1 126 ? 2.925 5.983 -12.651 1.00 89.94 126 GLU A C 1
ATOM 994 O O . GLU A 1 126 ? 4.016 6.079 -12.082 1.00 89.94 126 GLU A O 1
ATOM 999 N N . ILE A 1 127 ? 2.812 5.972 -13.982 1.00 92.62 127 ILE A N 1
ATOM 1000 C CA . ILE A 1 127 ? 3.955 6.086 -14.895 1.00 92.62 127 ILE A CA 1
ATOM 1001 C C . ILE A 1 127 ? 4.714 7.384 -14.633 1.00 92.62 127 ILE A C 1
ATOM 1003 O O . ILE A 1 127 ? 5.938 7.356 -14.513 1.00 92.62 127 ILE A O 1
ATOM 1007 N N . GLU A 1 128 ? 4.020 8.516 -14.532 1.00 91.81 128 GLU A N 1
ATOM 1008 C CA . GLU A 1 128 ? 4.657 9.823 -14.349 1.00 91.81 128 GLU A CA 1
ATOM 1009 C C . GLU A 1 128 ? 5.404 9.913 -13.013 1.00 91.81 128 GLU A C 1
ATOM 1011 O O . GLU A 1 128 ? 6.578 10.305 -12.975 1.00 91.81 128 GLU A O 1
ATOM 1016 N N . ASN A 1 129 ? 4.767 9.467 -11.929 1.00 90.06 129 ASN A N 1
ATOM 1017 C CA . ASN A 1 129 ? 5.369 9.446 -10.599 1.00 90.06 129 ASN A CA 1
ATOM 1018 C C . ASN A 1 129 ? 6.556 8.478 -10.513 1.00 90.06 129 ASN A C 1
ATOM 1020 O O . ASN A 1 129 ? 7.615 8.827 -9.981 1.00 90.06 129 ASN A O 1
ATOM 1024 N N . LEU A 1 130 ? 6.400 7.261 -11.040 1.00 90.38 130 LEU A N 1
ATOM 1025 C CA . LEU A 1 130 ? 7.433 6.233 -10.989 1.00 90.38 130 LEU A CA 1
ATOM 1026 C C . LEU A 1 130 ? 8.626 6.605 -11.877 1.00 90.38 130 LEU A C 1
ATOM 1028 O O . LEU A 1 130 ? 9.773 6.479 -11.449 1.00 90.38 130 LEU A O 1
ATOM 1032 N N . PHE A 1 131 ? 8.373 7.130 -13.076 1.00 93.94 131 PHE A N 1
ATOM 1033 C CA . PHE A 1 131 ? 9.426 7.605 -13.966 1.00 93.94 131 PHE A CA 1
ATOM 1034 C C . PHE A 1 131 ? 10.247 8.707 -13.298 1.00 93.94 131 PHE A C 1
ATOM 1036 O O . PHE A 1 131 ? 11.474 8.617 -13.259 1.00 93.94 131 PHE A O 1
ATOM 1043 N N . PHE A 1 132 ? 9.592 9.718 -12.716 1.00 91.69 132 PHE A N 1
ATOM 1044 C CA . PHE A 1 132 ? 10.290 10.799 -12.022 1.00 91.69 132 PHE A CA 1
ATOM 1045 C C . PHE A 1 132 ? 11.139 10.278 -10.859 1.00 91.69 132 PHE A C 1
ATOM 1047 O O . PHE A 1 132 ? 12.302 10.660 -10.731 1.00 91.69 132 PHE A O 1
ATOM 1054 N N . LYS A 1 133 ? 10.591 9.359 -10.057 1.00 91.75 133 LYS A N 1
ATOM 1055 C CA . LYS A 1 133 ? 11.295 8.735 -8.931 1.00 91.75 133 LYS A CA 1
ATOM 1056 C C . LYS A 1 133 ? 12.556 7.985 -9.373 1.00 91.75 133 LYS A C 1
ATOM 1058 O O . LYS A 1 133 ? 13.601 8.129 -8.745 1.00 91.75 133 LYS A O 1
ATOM 1063 N N . VAL A 1 134 ? 12.464 7.179 -10.430 1.00 87.94 134 VAL A N 1
ATOM 1064 C CA . VAL A 1 134 ? 13.546 6.272 -10.850 1.00 87.94 134 VAL A CA 1
ATOM 1065 C C . VAL A 1 134 ? 14.586 6.986 -11.710 1.00 87.94 134 VAL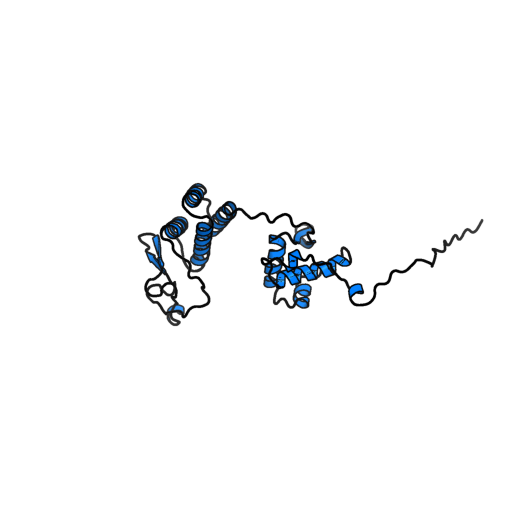 A C 1
ATOM 1067 O O . VAL A 1 134 ? 15.791 6.788 -11.538 1.00 87.94 134 VAL A O 1
ATOM 1070 N N . VAL A 1 135 ? 14.140 7.826 -12.642 1.00 88.12 135 VAL A N 1
ATOM 1071 C CA . VAL A 1 135 ? 15.010 8.538 -13.588 1.00 88.12 135 VAL A CA 1
ATOM 1072 C C . VAL A 1 135 ? 15.571 9.825 -12.972 1.00 88.12 135 VAL A C 1
ATOM 1074 O O . VAL A 1 135 ? 16.655 10.259 -13.354 1.00 88.12 135 VAL A O 1
ATOM 1077 N N . GLY A 1 136 ? 14.885 10.413 -11.987 1.00 85.75 136 GLY A N 1
ATOM 1078 C CA . GLY A 1 136 ? 15.329 11.606 -11.255 1.00 85.75 136 GLY A CA 1
ATOM 1079 C C . GLY A 1 136 ? 15.142 12.924 -12.012 1.00 85.75 136 GLY A C 1
ATOM 1080 O O . GLY A 1 136 ? 15.567 13.975 -11.537 1.00 85.75 136 GLY A O 1
ATOM 1081 N N . ARG A 1 137 ? 14.519 12.895 -13.196 1.00 84.75 137 ARG A N 1
ATOM 1082 C CA . ARG A 1 137 ? 14.233 14.076 -14.024 1.00 84.75 137 ARG A CA 1
ATOM 1083 C C . ARG A 1 137 ? 12.907 13.930 -14.760 1.00 84.75 137 ARG A C 1
ATOM 1085 O O . ARG A 1 137 ? 12.486 12.820 -15.081 1.00 84.75 137 ARG A O 1
ATOM 1092 N N . ARG A 1 138 ? 12.257 15.063 -15.045 1.00 82.69 138 ARG A N 1
ATOM 1093 C CA . ARG A 1 138 ? 11.026 15.104 -15.847 1.00 82.69 138 ARG A CA 1
ATOM 1094 C C . ARG A 1 138 ? 11.334 15.080 -17.338 1.00 82.69 138 ARG A C 1
ATOM 1096 O O . ARG A 1 138 ? 12.289 15.701 -17.799 1.00 82.69 138 ARG A O 1
ATOM 1103 N N . LYS A 1 139 ? 10.519 14.333 -18.081 1.00 86.88 139 LYS A N 1
ATOM 1104 C CA . LYS A 1 139 ? 10.690 14.071 -19.517 1.00 86.88 139 LYS A CA 1
ATOM 1105 C C . LYS A 1 139 ? 9.331 13.785 -20.155 1.00 86.88 139 LYS A C 1
ATOM 1107 O O . LYS A 1 139 ? 9.129 12.775 -20.822 1.00 86.88 139 LYS A O 1
ATOM 1112 N N . ASP A 1 140 ? 8.398 14.709 -19.970 1.00 88.56 140 ASP A N 1
ATOM 1113 C CA . ASP A 1 140 ? 6.983 14.537 -20.328 1.00 88.56 140 ASP A CA 1
ATOM 1114 C C . ASP A 1 140 ? 6.789 14.197 -21.815 1.00 88.56 140 ASP A C 1
ATOM 1116 O O . ASP A 1 140 ? 5.957 13.365 -22.169 1.00 88.56 140 ASP A O 1
ATOM 1120 N N . GLY A 1 141 ? 7.615 14.772 -22.700 1.00 89.56 141 GLY A N 1
ATOM 1121 C CA . GLY A 1 141 ? 7.616 14.433 -24.127 1.00 89.56 141 GLY A CA 1
ATOM 1122 C C . GLY A 1 141 ? 8.003 12.976 -24.409 1.00 89.56 141 GLY A C 1
ATOM 1123 O O . GLY A 1 141 ? 7.406 12.336 -25.267 1.00 89.56 141 GLY A O 1
ATOM 1124 N N . PHE A 1 142 ? 8.955 12.422 -23.656 1.00 89.19 142 PHE A N 1
ATOM 1125 C CA . PHE A 1 142 ? 9.346 11.017 -23.775 1.00 89.19 142 PHE A CA 1
ATOM 1126 C C . PHE A 1 142 ? 8.285 10.088 -23.180 1.00 89.19 142 PHE A C 1
ATOM 1128 O O . PHE A 1 142 ? 7.927 9.101 -23.813 1.00 89.19 142 PHE A O 1
ATOM 1135 N N . ILE A 1 143 ? 7.712 10.439 -22.025 1.00 92.12 143 ILE A N 1
ATOM 1136 C CA . ILE A 1 143 ? 6.613 9.673 -21.418 1.00 92.12 143 ILE A CA 1
ATOM 1137 C C . ILE A 1 143 ? 5.413 9.620 -22.373 1.00 92.12 143 ILE A C 1
ATOM 1139 O O . ILE A 1 143 ? 4.845 8.551 -22.578 1.00 92.12 143 ILE A O 1
ATOM 1143 N N . LYS A 1 144 ? 5.070 10.727 -23.047 1.00 93.81 144 LYS A N 1
ATOM 1144 C CA . LYS A 1 144 ? 4.040 10.735 -24.103 1.00 93.81 144 LYS A CA 1
ATOM 1145 C C . LYS A 1 144 ? 4.353 9.759 -25.241 1.00 93.81 144 LYS A C 1
ATOM 1147 O O . LYS A 1 144 ? 3.443 9.079 -25.704 1.00 93.81 144 LYS A O 1
ATOM 1152 N N . ILE A 1 145 ? 5.615 9.668 -25.671 1.00 91.69 145 ILE A N 1
ATOM 1153 C CA . ILE A 1 145 ? 6.052 8.704 -26.697 1.00 91.69 145 ILE A CA 1
ATOM 1154 C C . ILE A 1 145 ? 5.923 7.264 -26.191 1.00 91.69 145 ILE A C 1
ATOM 1156 O O . ILE A 1 145 ? 5.498 6.395 -26.945 1.00 91.69 145 ILE A O 1
ATOM 1160 N N . LEU A 1 146 ? 6.265 6.993 -24.930 1.00 91.88 146 LEU A N 1
ATOM 1161 C CA . LEU A 1 146 ? 6.084 5.661 -24.352 1.00 91.88 146 LEU A CA 1
ATOM 1162 C C . LEU A 1 146 ? 4.602 5.280 -24.323 1.00 91.88 146 LEU A C 1
ATOM 1164 O O . LEU A 1 146 ? 4.226 4.247 -24.870 1.00 91.88 146 LEU A O 1
ATOM 1168 N N . LYS A 1 147 ? 3.754 6.159 -23.775 1.00 94.50 147 LYS A N 1
ATOM 1169 C CA . LYS A 1 147 ? 2.301 5.957 -23.671 1.00 94.50 147 LYS A CA 1
ATOM 1170 C C . LYS A 1 147 ? 1.614 5.810 -25.035 1.00 94.50 147 LYS A C 1
ATOM 1172 O O . LYS A 1 147 ? 0.540 5.216 -25.107 1.00 94.50 147 LYS A O 1
ATOM 1177 N N . SER A 1 148 ? 2.180 6.338 -26.120 1.00 94.12 148 SER A N 1
ATOM 1178 C CA . SER A 1 148 ? 1.621 6.147 -27.466 1.00 94.12 148 SER A CA 1
ATOM 1179 C C . SER A 1 148 ? 2.065 4.850 -28.142 1.00 94.12 148 SER A C 1
ATOM 1181 O O . SER A 1 148 ? 1.401 4.414 -29.079 1.00 94.12 148 SER A O 1
ATOM 1183 N N . LYS A 1 149 ? 3.165 4.236 -27.689 1.00 92.19 149 LYS A N 1
ATOM 1184 C CA . LYS A 1 149 ? 3.780 3.070 -28.340 1.00 92.19 149 LYS A CA 1
ATOM 1185 C C . LYS A 1 149 ? 3.633 1.758 -27.578 1.00 92.19 149 LYS A C 1
ATOM 1187 O O . LYS A 1 149 ? 3.706 0.710 -28.209 1.00 92.19 149 LYS A O 1
ATOM 1192 N N . PHE A 1 150 ? 3.458 1.806 -26.261 1.00 91.88 150 PHE A N 1
ATOM 1193 C CA . PHE A 1 150 ? 3.490 0.623 -25.402 1.00 91.88 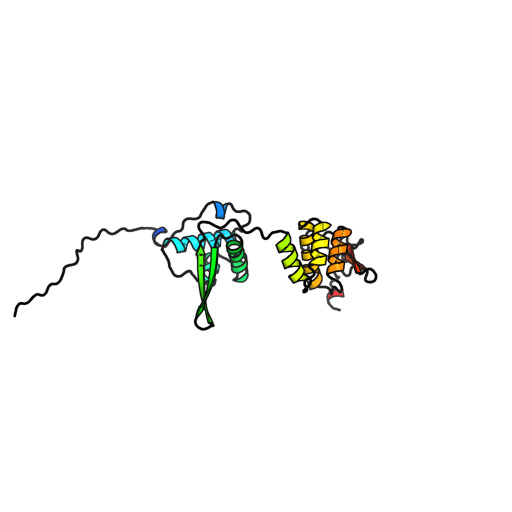150 PHE A CA 1
ATOM 1194 C C . PHE A 1 150 ? 2.294 0.579 -24.445 1.00 91.88 150 PHE A C 1
ATOM 1196 O O . PHE A 1 150 ? 1.677 1.609 -24.140 1.00 91.88 150 PHE A O 1
ATOM 1203 N N . ASP A 1 151 ? 1.970 -0.625 -23.969 1.00 91.75 151 ASP A N 1
ATOM 1204 C CA . ASP A 1 151 ? 0.966 -0.817 -22.925 1.00 91.75 151 ASP A CA 1
ATOM 1205 C C . ASP A 1 151 ? 1.423 -0.174 -21.609 1.00 91.75 151 ASP A C 1
ATOM 1207 O O . ASP A 1 151 ? 2.614 -0.131 -21.286 1.00 91.75 151 ASP A O 1
ATOM 1211 N N . ARG A 1 152 ? 0.473 0.356 -20.833 1.00 90.69 152 ARG A N 1
ATOM 1212 C CA . ARG A 1 152 ? 0.798 1.084 -19.603 1.00 90.69 152 ARG A CA 1
ATOM 1213 C C . ARG A 1 152 ? 1.422 0.169 -18.559 1.00 90.69 152 ARG A C 1
ATOM 1215 O O . ARG A 1 152 ? 2.383 0.571 -17.902 1.00 90.69 152 ARG A O 1
ATOM 1222 N N . LYS A 1 153 ? 0.928 -1.064 -18.438 1.00 85.31 153 LYS A N 1
ATOM 1223 C CA . LYS A 1 153 ? 1.459 -2.043 -17.488 1.00 85.31 153 LYS A CA 1
ATOM 1224 C C . LYS A 1 153 ? 2.880 -2.432 -17.856 1.00 85.31 153 LYS A C 1
ATOM 1226 O O . LYS A 1 153 ? 3.723 -2.522 -16.969 1.00 85.31 153 LYS A O 1
ATOM 1231 N N . ASP A 1 154 ? 3.175 -2.566 -19.146 1.00 85.44 154 ASP A N 1
ATOM 1232 C CA . ASP A 1 154 ? 4.534 -2.842 -19.612 1.00 85.44 154 ASP A CA 1
ATOM 1233 C C . ASP A 1 154 ? 5.486 -1.700 -19.260 1.00 85.44 154 ASP A C 1
ATOM 1235 O O . ASP A 1 154 ? 6.569 -1.947 -18.725 1.00 85.44 154 ASP A O 1
ATOM 1239 N N . ILE A 1 155 ? 5.068 -0.449 -19.484 1.00 90.38 155 ILE A N 1
ATOM 1240 C CA . ILE A 1 155 ? 5.851 0.738 -19.110 1.00 9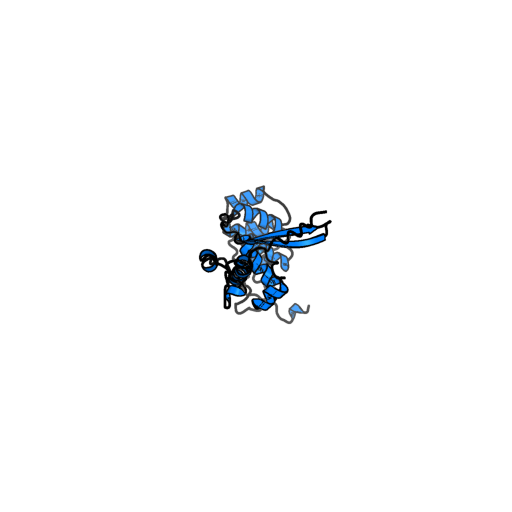0.38 155 ILE A CA 1
ATOM 1241 C C . ILE A 1 155 ? 6.140 0.731 -17.607 1.00 90.38 155 ILE A C 1
ATOM 1243 O O . ILE A 1 155 ? 7.301 0.853 -17.210 1.00 90.38 155 ILE A O 1
ATOM 1247 N N . ILE A 1 156 ? 5.114 0.539 -16.772 1.00 89.56 156 ILE A N 1
ATOM 1248 C CA . ILE A 1 156 ? 5.261 0.462 -15.311 1.00 89.56 156 ILE A CA 1
ATOM 1249 C C . ILE A 1 156 ? 6.251 -0.646 -14.940 1.00 89.56 156 ILE A C 1
ATOM 1251 O O . ILE A 1 156 ? 7.205 -0.399 -14.199 1.00 89.56 156 ILE A O 1
ATOM 1255 N N . ASN A 1 157 ? 6.080 -1.845 -15.498 1.00 82.25 157 ASN A N 1
ATOM 1256 C CA . ASN A 1 157 ? 6.937 -2.995 -15.224 1.00 82.25 157 ASN A CA 1
ATOM 1257 C C . ASN A 1 157 ? 8.403 -2.725 -15.595 1.00 82.25 157 ASN A C 1
ATOM 1259 O O . ASN A 1 157 ? 9.296 -3.037 -14.805 1.00 82.25 157 ASN A O 1
ATOM 1263 N N . LYS A 1 158 ? 8.683 -2.095 -16.746 1.00 85.75 158 LYS A N 1
ATOM 1264 C CA . LYS A 1 158 ? 10.068 -1.779 -17.144 1.00 85.75 158 LYS A CA 1
ATOM 1265 C C . LYS A 1 158 ? 10.690 -0.667 -16.300 1.00 85.75 158 LYS A C 1
ATOM 1267 O O . LYS A 1 158 ? 11.885 -0.725 -16.016 1.00 85.75 158 LYS A O 1
ATOM 1272 N N . ILE A 1 159 ? 9.911 0.318 -15.850 1.00 90.19 159 ILE A N 1
ATOM 1273 C CA . ILE A 1 159 ? 10.426 1.341 -14.928 1.00 90.19 159 ILE A CA 1
ATOM 1274 C C . ILE A 1 159 ? 10.759 0.711 -13.564 1.00 90.19 159 ILE A C 1
ATOM 1276 O O . ILE A 1 159 ? 11.807 1.018 -12.997 1.00 90.19 159 ILE A O 1
ATOM 1280 N N . ARG A 1 160 ? 9.922 -0.204 -13.052 1.00 84.44 160 ARG A N 1
ATOM 1281 C CA . ARG A 1 160 ? 10.214 -0.960 -11.815 1.00 84.44 160 ARG A CA 1
ATOM 1282 C C . ARG A 1 160 ? 11.465 -1.819 -11.952 1.00 84.44 160 ARG A C 1
ATOM 1284 O O . ARG A 1 160 ? 12.269 -1.887 -11.031 1.00 84.44 160 ARG A O 1
ATOM 1291 N N . PHE A 1 161 ? 11.654 -2.431 -13.115 1.00 77.81 161 PHE A N 1
ATOM 1292 C CA . PHE A 1 161 ? 12.867 -3.185 -13.402 1.00 77.81 161 PHE A CA 1
ATOM 1293 C C . PHE A 1 161 ? 14.120 -2.301 -13.341 1.00 77.81 161 PHE A C 1
ATOM 1295 O O . PHE A 1 161 ? 15.090 -2.648 -12.670 1.00 77.81 161 PHE A O 1
ATOM 1302 N N . LEU A 1 162 ? 14.080 -1.118 -13.961 1.00 81.81 162 LEU A N 1
ATOM 1303 C CA . LEU A 1 162 ? 15.170 -0.147 -13.861 1.00 81.81 162 LEU A CA 1
ATOM 1304 C C . LEU A 1 162 ? 15.426 0.297 -12.407 1.00 81.81 162 LEU A C 1
ATOM 1306 O O . LEU A 1 162 ? 16.579 0.499 -12.027 1.00 81.81 162 LEU A O 1
ATOM 1310 N N . GLU A 1 163 ? 14.377 0.464 -11.596 1.00 86.00 163 GLU A N 1
ATOM 1311 C CA . GLU A 1 163 ? 14.510 0.817 -10.176 1.00 86.00 163 GLU A CA 1
ATOM 1312 C C . GLU A 1 163 ? 15.355 -0.204 -9.408 1.00 86.00 163 GLU A C 1
ATOM 1314 O O . GLU A 1 163 ? 16.259 0.182 -8.667 1.00 86.00 163 GLU A O 1
ATOM 1319 N N . GLU A 1 164 ? 15.085 -1.494 -9.605 1.00 74.19 164 GLU A N 1
ATOM 1320 C CA . GLU A 1 164 ? 15.859 -2.578 -8.996 1.00 74.19 164 GLU A CA 1
ATOM 1321 C C . GLU A 1 164 ? 17.290 -2.626 -9.541 1.00 74.19 164 GLU A C 1
ATOM 1323 O O . GLU A 1 164 ? 18.244 -2.709 -8.769 1.00 74.19 164 GLU A O 1
ATOM 1328 N N . TYR A 1 165 ? 17.459 -2.480 -10.856 1.00 71.56 165 TYR A N 1
ATOM 1329 C CA . TYR A 1 165 ? 18.764 -2.510 -11.520 1.00 71.56 165 TYR A CA 1
ATOM 1330 C C . TYR A 1 165 ? 19.732 -1.451 -10.975 1.00 71.56 165 TYR A C 1
ATOM 1332 O O . TYR A 1 165 ? 20.902 -1.726 -10.700 1.00 71.56 165 TYR A O 1
ATOM 1340 N N . LYS A 1 166 ? 19.229 -0.230 -10.765 1.00 77.25 166 LYS A N 1
ATOM 1341 C CA . LYS A 1 166 ? 20.019 0.899 -10.256 1.00 77.25 166 LYS A CA 1
ATOM 1342 C C . LYS A 1 166 ? 20.530 0.705 -8.826 1.00 77.25 166 LYS A C 1
ATOM 1344 O O . LYS A 1 166 ? 21.353 1.501 -8.382 1.00 77.25 166 LYS A O 1
ATOM 1349 N N . LYS A 1 167 ? 20.061 -0.311 -8.090 1.00 76.62 167 LYS A N 1
ATOM 1350 C CA . LYS A 1 167 ? 20.578 -0.622 -6.747 1.00 76.62 167 LYS A CA 1
ATOM 1351 C C . LYS A 1 167 ? 21.982 -1.216 -6.785 1.00 76.62 167 LYS A C 1
ATOM 1353 O O . LYS A 1 167 ? 22.720 -1.059 -5.819 1.00 76.62 167 LYS A O 1
ATOM 1358 N N . THR A 1 168 ? 22.328 -1.903 -7.868 1.00 63.00 168 THR A N 1
ATOM 1359 C CA . THR A 1 168 ? 23.586 -2.649 -7.998 1.00 63.00 168 THR A CA 1
ATOM 1360 C C . THR A 1 168 ? 24.451 -2.163 -9.160 1.00 63.00 168 THR A C 1
ATOM 1362 O O . THR A 1 168 ? 25.624 -2.510 -9.214 1.00 63.00 168 THR A O 1
ATOM 1365 N N . HIS A 1 169 ? 23.911 -1.328 -10.057 1.00 62.78 169 HIS A N 1
ATOM 1366 C CA . HIS A 1 169 ? 24.594 -0.900 -11.279 1.00 62.78 169 HIS A CA 1
ATOM 1367 C C . HIS A 1 169 ? 24.394 0.582 -11.581 1.00 62.78 169 HIS A C 1
ATOM 1369 O O . HIS A 1 169 ? 23.321 1.153 -11.369 1.00 62.78 169 HIS A O 1
ATOM 1375 N N . GLU A 1 170 ? 25.410 1.191 -12.188 1.00 69.81 170 GLU A N 1
ATOM 1376 C CA . GLU A 1 170 ? 25.304 2.533 -12.745 1.00 69.81 170 GLU A CA 1
ATOM 1377 C C . GLU A 1 170 ? 24.636 2.496 -14.131 1.00 69.81 170 GLU A C 1
ATOM 1379 O O . GLU A 1 170 ? 25.074 1.787 -15.036 1.00 69.81 170 GLU A O 1
ATOM 1384 N N . VAL A 1 171 ? 23.573 3.287 -14.319 1.00 66.31 171 VAL A N 1
ATOM 1385 C CA . VAL A 1 171 ? 22.856 3.402 -15.600 1.00 66.31 171 VAL A CA 1
ATOM 1386 C C . VAL A 1 171 ? 23.038 4.804 -16.162 1.00 66.31 171 VAL A C 1
ATOM 1388 O O . VAL A 1 171 ? 22.414 5.757 -15.689 1.00 66.31 171 VAL A O 1
ATOM 1391 N N . LYS A 1 172 ? 23.856 4.923 -17.212 1.00 66.12 172 LYS A N 1
ATOM 1392 C CA . LYS A 1 172 ? 24.167 6.207 -17.866 1.00 66.12 172 LYS A CA 1
ATOM 1393 C C . LYS A 1 172 ? 22.953 6.832 -18.564 1.00 66.12 172 LYS A C 1
ATOM 1395 O O . LYS A 1 172 ? 22.773 8.047 -18.518 1.00 66.12 172 LYS A O 1
ATOM 1400 N N . SER A 1 173 ? 22.103 6.010 -19.189 1.00 75.25 173 SER A N 1
ATOM 1401 C CA . SER A 1 173 ? 20.884 6.457 -19.883 1.00 75.25 173 SER A CA 1
ATOM 1402 C C . SER A 1 173 ? 19.650 5.652 -19.447 1.00 75.25 173 SER A C 1
ATOM 1404 O O . SER A 1 173 ? 19.294 4.658 -20.087 1.00 75.25 173 SER A O 1
ATOM 1406 N N . PRO A 1 174 ? 18.985 6.075 -18.355 1.00 80.25 174 PRO A N 1
ATOM 1407 C CA . PRO A 1 174 ? 17.748 5.466 -17.865 1.00 80.25 174 PRO A CA 1
ATOM 1408 C C . PRO A 1 174 ? 16.631 5.387 -18.917 1.00 80.25 174 PRO A C 1
ATOM 1410 O O . PRO A 1 174 ? 15.915 4.393 -19.002 1.00 80.25 174 PRO A O 1
ATOM 1413 N N . GLU A 1 175 ? 16.478 6.421 -19.746 1.00 83.75 175 GLU A N 1
ATOM 1414 C CA . GLU A 1 175 ? 15.432 6.484 -20.770 1.00 83.75 175 GLU A CA 1
ATOM 1415 C C . GLU A 1 175 ? 15.697 5.525 -21.924 1.00 83.75 175 GLU A C 1
ATOM 1417 O O . GLU A 1 175 ? 14.777 4.840 -22.370 1.00 83.75 175 GLU A O 1
ATOM 1422 N N . GLY A 1 176 ? 16.950 5.459 -22.389 1.00 73.12 176 GLY A N 1
ATOM 1423 C CA . GLY A 1 176 ? 17.354 4.510 -23.425 1.00 73.12 176 GLY A CA 1
ATOM 1424 C C . GLY A 1 176 ? 17.149 3.072 -22.960 1.00 73.12 176 GLY A C 1
ATOM 1425 O O . GLY A 1 176 ? 16.590 2.265 -23.696 1.00 73.12 176 GLY A O 1
ATOM 1426 N N . PHE A 1 177 ? 17.496 2.796 -21.700 1.00 77.12 177 PHE A N 1
ATOM 1427 C CA . PHE A 1 177 ? 17.265 1.503 -21.068 1.00 77.12 177 PHE A CA 1
ATOM 1428 C C . PHE A 1 177 ? 15.780 1.115 -21.075 1.00 77.12 177 PHE A C 1
ATOM 1430 O O . PHE A 1 177 ? 15.435 0.044 -21.565 1.00 77.12 177 PHE A O 1
ATOM 1437 N N . ILE A 1 178 ? 14.889 1.994 -20.595 1.00 84.81 178 ILE A N 1
ATOM 1438 C CA . ILE A 1 178 ? 13.438 1.728 -20.581 1.00 84.81 178 ILE A CA 1
ATOM 1439 C C . ILE A 1 178 ? 12.905 1.512 -22.004 1.00 84.81 178 ILE A C 1
ATOM 1441 O O . ILE A 1 178 ? 12.135 0.582 -22.235 1.00 84.81 178 ILE A O 1
ATOM 1445 N N . PHE A 1 179 ? 13.300 2.356 -22.962 1.00 82.75 179 PHE A N 1
ATOM 1446 C CA . PHE A 1 179 ? 12.796 2.280 -24.334 1.00 82.75 179 PHE A CA 1
ATOM 1447 C C . PHE A 1 179 ? 13.204 0.982 -25.033 1.00 82.75 179 PHE A C 1
ATOM 1449 O O . PHE A 1 179 ? 12.358 0.310 -25.621 1.00 82.75 179 PHE A O 1
ATOM 1456 N N . GLU A 1 180 ? 14.482 0.609 -24.955 1.00 72.00 180 GLU A N 1
ATOM 1457 C CA . GLU A 1 180 ? 14.962 -0.635 -25.560 1.00 72.00 180 GLU A CA 1
ATOM 1458 C C . GLU A 1 180 ? 14.418 -1.862 -24.819 1.00 72.00 180 GLU A C 1
ATOM 1460 O O . GLU A 1 180 ? 14.139 -2.874 -25.461 1.00 72.00 180 GLU A O 1
ATOM 1465 N N . ALA A 1 181 ? 14.154 -1.757 -23.511 1.00 75.62 181 ALA A N 1
ATOM 1466 C CA . ALA A 1 181 ? 13.480 -2.812 -22.757 1.00 75.62 181 ALA A CA 1
ATOM 1467 C C . ALA A 1 181 ? 12.038 -3.057 -23.172 1.00 75.62 181 ALA A C 1
ATOM 1469 O O . ALA A 1 181 ? 11.598 -4.205 -23.237 1.00 75.62 181 ALA A O 1
ATOM 1470 N N . LEU A 1 182 ? 11.314 -1.988 -23.482 1.00 82.88 182 LEU A N 1
ATOM 1471 C CA . LEU A 1 182 ? 9.962 -2.078 -24.016 1.00 82.88 182 LEU A CA 1
ATOM 1472 C C . LEU A 1 182 ? 9.958 -2.602 -25.454 1.00 82.88 182 LEU A C 1
ATOM 1474 O O . LEU A 1 182 ? 9.135 -3.439 -25.804 1.00 82.88 182 LEU A O 1
ATOM 1478 N N . LYS A 1 183 ? 10.898 -2.142 -26.281 1.00 80.31 183 LYS A N 1
ATOM 1479 C CA . LYS A 1 183 ? 10.978 -2.497 -27.702 1.00 80.31 183 LYS A CA 1
ATOM 1480 C C . LYS A 1 183 ? 11.380 -3.952 -27.945 1.00 80.31 183 LYS A C 1
ATOM 1482 O O . LYS A 1 183 ? 10.830 -4.572 -28.848 1.00 80.31 183 LYS A O 1
ATOM 1487 N N . ASN A 1 184 ? 12.332 -4.480 -27.175 1.00 69.44 184 ASN A N 1
ATOM 1488 C CA . ASN A 1 184 ? 12.860 -5.836 -27.367 1.00 69.44 184 ASN A CA 1
ATOM 1489 C C . ASN A 1 184 ? 12.248 -6.865 -26.402 1.00 69.44 184 ASN A C 1
ATOM 1491 O O . ASN A 1 184 ? 12.667 -8.018 -26.402 1.00 69.44 184 ASN A O 1
ATOM 1495 N N . GLY A 1 185 ? 11.268 -6.462 -25.583 1.00 62.06 185 GLY A N 1
ATOM 1496 C CA . GLY A 1 185 ? 10.510 -7.379 -24.731 1.00 62.06 185 GLY A CA 1
ATOM 1497 C C . GLY A 1 185 ? 11.314 -7.997 -23.584 1.00 62.06 185 GLY A C 1
ATOM 1498 O O . GLY A 1 185 ? 11.091 -9.154 -23.258 1.00 62.06 185 GLY A O 1
ATOM 1499 N N . TYR A 1 186 ? 12.244 -7.265 -22.957 1.00 62.38 186 TYR A N 1
ATOM 1500 C CA . TYR A 1 186 ? 13.029 -7.811 -21.837 1.00 62.38 186 TYR A CA 1
ATOM 1501 C C . TYR A 1 186 ? 12.123 -8.153 -20.656 1.00 62.38 186 TYR A C 1
ATOM 1503 O O . TYR A 1 186 ? 11.553 -7.251 -20.042 1.00 62.38 186 TYR A O 1
ATOM 1511 N N . GLU A 1 187 ? 11.990 -9.420 -20.292 1.00 51.94 187 GLU A N 1
ATOM 1512 C CA . GLU A 1 187 ? 11.224 -9.813 -19.111 1.00 51.94 187 GLU A CA 1
ATOM 1513 C C . GLU A 1 187 ? 12.127 -9.846 -17.869 1.00 51.94 187 GLU A C 1
ATOM 1515 O O . GLU A 1 187 ? 13.224 -10.411 -17.919 1.00 51.94 187 GLU A O 1
ATOM 1520 N N . PRO A 1 188 ? 11.717 -9.214 -16.750 1.00 46.09 188 PRO A N 1
ATOM 1521 C CA . PRO A 1 188 ? 12.348 -9.467 -15.462 1.00 46.09 188 PRO A CA 1
ATOM 1522 C C . PRO A 1 188 ? 12.247 -10.962 -15.157 1.00 46.09 188 PRO A C 1
ATOM 1524 O O . PRO A 1 188 ? 11.209 -11.565 -15.417 1.00 46.09 188 PRO A O 1
ATOM 1527 N N . ASN A 1 189 ? 13.291 -11.558 -14.585 1.00 45.75 189 ASN A N 1
ATOM 1528 C CA . ASN A 1 189 ? 13.195 -12.950 -14.166 1.00 45.75 189 ASN A CA 1
ATOM 1529 C C . ASN A 1 189 ? 12.119 -13.065 -13.069 1.00 45.75 189 ASN A C 1
ATOM 1531 O O . ASN A 1 189 ? 12.145 -12.284 -12.115 1.00 45.75 189 ASN A O 1
ATOM 1535 N N . GLU A 1 190 ? 11.164 -13.989 -13.225 1.00 41.56 190 GLU A N 1
ATOM 1536 C CA . GLU A 1 190 ? 9.901 -13.982 -12.462 1.00 41.56 190 GLU A CA 1
ATOM 1537 C C . GLU A 1 190 ? 10.051 -14.190 -10.948 1.00 41.56 190 GLU A C 1
ATOM 1539 O O . GLU A 1 190 ? 9.110 -13.941 -10.204 1.00 41.56 190 GLU A O 1
ATOM 1544 N N . ASP A 1 191 ? 11.223 -14.565 -10.445 1.00 42.25 191 ASP A N 1
ATOM 1545 C CA . ASP A 1 191 ? 11.444 -14.626 -9.005 1.00 42.25 191 ASP A CA 1
ATOM 1546 C C . ASP A 1 191 ? 12.938 -14.521 -8.682 1.00 42.25 191 ASP A C 1
ATOM 1548 O O . ASP A 1 191 ? 13.690 -15.491 -8.796 1.00 42.25 191 ASP A O 1
ATOM 1552 N N . PHE A 1 192 ? 13.382 -13.357 -8.194 1.00 44.62 192 PHE A N 1
ATOM 1553 C CA . PHE A 1 192 ? 14.740 -13.176 -7.650 1.00 44.62 192 PHE A CA 1
ATOM 1554 C C . PHE A 1 192 ? 15.044 -14.114 -6.465 1.00 44.62 192 PHE A C 1
ATOM 1556 O O . PHE A 1 192 ? 16.191 -14.220 -6.042 1.00 44.62 192 PHE A O 1
ATOM 1563 N N . ASN A 1 193 ? 14.031 -14.786 -5.908 1.00 43.78 193 ASN A N 1
ATOM 1564 C CA . ASN A 1 193 ? 14.151 -15.548 -4.671 1.00 43.78 193 ASN A CA 1
ATOM 1565 C C . ASN A 1 193 ? 14.107 -17.075 -4.822 1.00 43.78 193 ASN A C 1
ATOM 1567 O O . ASN A 1 193 ? 14.227 -17.741 -3.792 1.00 43.78 193 ASN A O 1
ATOM 1571 N N . LYS A 1 194 ? 13.925 -17.673 -6.017 1.00 48.94 194 LYS A N 1
ATOM 1572 C CA . LYS A 1 194 ? 13.777 -19.145 -6.093 1.00 48.94 194 LYS A CA 1
ATOM 1573 C C . LYS A 1 194 ? 13.940 -19.788 -7.483 1.00 48.94 194 LYS A C 1
ATOM 1575 O O . LYS A 1 194 ? 12.966 -20.248 -8.057 1.00 48.94 194 LYS A O 1
ATOM 1580 N N . ILE A 1 195 ? 15.171 -19.942 -7.981 1.00 46.44 195 ILE A N 1
ATOM 1581 C CA . ILE A 1 195 ? 15.526 -20.959 -9.002 1.00 46.44 195 ILE A CA 1
ATOM 1582 C C . ILE A 1 195 ? 16.956 -21.450 -8.718 1.00 46.44 195 ILE A C 1
ATOM 1584 O O . ILE A 1 195 ? 17.748 -20.692 -8.160 1.00 46.44 195 ILE A O 1
ATOM 1588 N N . ASP A 1 196 ? 17.286 -22.697 -9.079 1.00 57.94 196 ASP A N 1
ATOM 1589 C CA . ASP A 1 196 ? 18.654 -23.238 -9.064 1.00 57.94 196 ASP A CA 1
ATOM 1590 C C . ASP A 1 196 ? 19.617 -22.289 -9.793 1.00 57.94 196 ASP A C 1
ATOM 1592 O O . ASP A 1 196 ? 19.705 -22.258 -11.023 1.00 57.94 196 ASP A O 1
ATOM 1596 N N . MET A 1 197 ? 20.299 -21.458 -9.005 1.00 57.78 197 MET A N 1
ATOM 1597 C CA . MET A 1 197 ? 21.197 -20.424 -9.495 1.00 57.78 197 MET A CA 1
ATOM 1598 C C . MET A 1 197 ? 22.460 -21.055 -10.071 1.00 57.78 197 MET A C 1
ATOM 1600 O O . MET A 1 197 ? 23.173 -21.793 -9.378 1.00 57.78 197 MET A O 1
ATOM 1604 N N . VAL A 1 198 ? 22.776 -20.698 -11.311 1.00 66.38 198 VAL A N 1
ATOM 1605 C CA . VAL A 1 198 ? 23.964 -21.172 -12.021 1.00 66.38 198 VAL A CA 1
ATOM 1606 C C . VAL A 1 198 ? 25.074 -20.143 -11.841 1.00 66.38 198 VAL A C 1
ATOM 1608 O O . VAL A 1 198 ? 24.873 -18.953 -12.086 1.00 66.38 198 VAL A O 1
ATOM 1611 N N . VAL A 1 199 ? 26.256 -20.588 -11.406 1.00 74.00 199 VAL A N 1
ATOM 1612 C CA . VAL A 1 199 ? 27.440 -19.718 -11.382 1.00 74.00 199 VAL A CA 1
ATOM 1613 C C . VAL A 1 199 ? 27.769 -19.359 -12.827 1.00 74.00 199 VAL A C 1
ATOM 1615 O O . VAL A 1 199 ? 28.064 -20.243 -13.629 1.00 74.00 199 VAL A O 1
ATOM 1618 N N . CYS A 1 200 ? 27.658 -18.077 -13.168 1.00 66.69 200 CYS A N 1
ATOM 1619 C CA . CYS A 1 200 ? 27.759 -17.614 -14.546 1.00 66.69 200 CYS A CA 1
ATOM 1620 C C . CYS A 1 200 ? 28.767 -16.473 -14.640 1.00 66.69 200 CYS A C 1
ATOM 1622 O O . CYS A 1 200 ? 28.453 -15.336 -14.293 1.00 66.69 200 CYS A O 1
ATOM 1624 N N . ALA A 1 201 ? 29.962 -16.804 -15.130 1.00 69.81 201 ALA A N 1
ATOM 1625 C CA . ALA A 1 201 ? 31.056 -15.857 -15.330 1.00 69.81 201 ALA A CA 1
ATOM 1626 C C . ALA A 1 201 ? 30.809 -14.888 -16.498 1.00 69.81 201 ALA A C 1
ATOM 1628 O O . ALA A 1 201 ? 31.437 -13.847 -16.573 1.00 69.81 201 ALA A O 1
ATOM 1629 N N . GLU A 1 202 ? 29.897 -15.215 -17.416 1.00 71.56 202 GLU A N 1
ATOM 1630 C CA . GLU A 1 202 ? 29.634 -14.375 -18.592 1.00 71.56 202 GLU A CA 1
ATOM 1631 C C . GLU A 1 202 ? 28.803 -13.128 -18.268 1.00 71.56 202 GLU A C 1
ATOM 1633 O O . GLU A 1 202 ? 28.913 -12.104 -18.932 1.00 71.56 202 GLU A O 1
ATOM 1638 N N . CYS A 1 203 ? 27.956 -13.215 -17.246 1.00 64.38 203 CYS A N 1
ATOM 1639 C CA . CYS A 1 203 ? 27.129 -12.100 -16.806 1.00 64.38 203 CYS A CA 1
ATOM 1640 C C . CYS A 1 203 ? 27.504 -11.618 -15.408 1.00 64.38 203 CYS A C 1
ATOM 1642 O O . CYS A 1 203 ? 26.673 -10.965 -14.796 1.00 64.38 203 CYS A O 1
ATOM 1644 N N . ASP A 1 204 ? 28.637 -12.048 -14.842 1.00 66.44 204 ASP A N 1
ATOM 1645 C CA . ASP A 1 204 ? 29.022 -11.778 -13.447 1.00 66.44 204 ASP A CA 1
ATOM 1646 C C . ASP A 1 204 ? 27.882 -12.025 -12.445 1.00 66.44 204 ASP A C 1
ATOM 1648 O O . ASP A 1 204 ? 27.619 -11.249 -11.533 1.00 66.44 204 ASP A O 1
ATOM 1652 N N . GLY A 1 205 ? 27.118 -13.100 -12.658 1.00 64.81 205 GLY A N 1
ATOM 1653 C CA . GLY A 1 205 ? 25.968 -13.422 -11.814 1.00 64.81 205 GLY A CA 1
ATOM 1654 C C . GLY A 1 205 ? 24.758 -12.480 -11.906 1.00 64.81 205 GLY A C 1
ATOM 1655 O O . GLY A 1 205 ? 23.835 -12.622 -11.116 1.00 64.81 205 GLY A O 1
ATOM 1656 N N . LEU A 1 206 ? 24.717 -11.556 -12.866 1.00 61.59 206 LEU A N 1
ATOM 1657 C CA . LEU A 1 206 ? 23.646 -10.563 -13.015 1.00 61.59 206 LEU A CA 1
ATOM 1658 C C . LEU A 1 206 ? 22.394 -11.079 -13.733 1.00 61.59 206 LEU A C 1
ATOM 1660 O O . LEU A 1 206 ? 21.329 -10.473 -13.643 1.00 61.59 206 LEU A O 1
ATOM 1664 N N . GLY A 1 207 ? 22.505 -12.180 -14.479 1.00 64.75 207 GLY A N 1
ATOM 1665 C CA . GLY A 1 207 ? 21.400 -12.735 -15.266 1.00 64.75 207 GLY A CA 1
ATOM 1666 C C . GLY A 1 207 ? 21.231 -12.117 -16.662 1.00 64.75 207 GLY A C 1
ATOM 1667 O O . GLY A 1 207 ? 20.510 -12.663 -17.499 1.00 64.75 207 GLY A O 1
ATOM 1668 N N . TYR A 1 208 ? 21.918 -11.018 -16.955 1.00 66.50 208 TYR A N 1
ATOM 1669 C CA . TYR A 1 208 ? 21.863 -10.297 -18.228 1.00 66.50 208 TYR A CA 1
ATOM 1670 C C . TYR A 1 208 ? 23.254 -9.770 -18.608 1.00 66.50 208 TYR A C 1
ATOM 1672 O O . TYR A 1 208 ? 24.126 -9.643 -17.754 1.00 66.50 208 TYR A O 1
ATOM 1680 N N . ILE A 1 209 ? 23.463 -9.480 -19.889 1.00 68.06 209 ILE A N 1
ATOM 1681 C CA . ILE A 1 209 ? 24.692 -8.901 -20.437 1.00 68.06 209 ILE A CA 1
ATOM 1682 C C . ILE A 1 209 ? 24.368 -7.496 -20.937 1.00 68.06 209 ILE A C 1
ATOM 1684 O O . ILE A 1 209 ? 23.384 -7.290 -21.648 1.00 68.06 209 ILE A O 1
ATOM 1688 N N . PHE A 1 210 ? 25.187 -6.524 -20.552 1.00 64.38 210 PHE A N 1
ATOM 1689 C CA . PHE A 1 210 ? 25.090 -5.153 -21.036 1.00 64.38 210 PHE A CA 1
ATOM 1690 C C . PHE A 1 210 ? 26.064 -4.942 -22.198 1.00 64.38 210 PHE A C 1
ATOM 1692 O O . PHE A 1 210 ? 27.260 -5.174 -22.053 1.00 64.38 210 PHE A O 1
ATOM 1699 N N . ASP A 1 211 ? 25.550 -4.501 -23.344 1.00 64.62 211 ASP A N 1
ATOM 1700 C CA . ASP A 1 211 ? 26.324 -4.000 -24.479 1.00 64.62 211 ASP A CA 1
ATOM 1701 C C . ASP A 1 211 ? 26.512 -2.481 -24.283 1.00 64.62 211 ASP A C 1
ATOM 1703 O O . ASP A 1 211 ? 25.553 -1.714 -24.460 1.00 64.62 211 ASP A O 1
ATOM 1707 N N . PRO A 1 212 ? 27.714 -2.029 -23.876 1.00 50.12 212 PRO A N 1
ATOM 1708 C CA . PRO A 1 212 ? 27.985 -0.627 -23.575 1.00 50.12 212 PRO A CA 1
ATOM 1709 C C . PRO A 1 212 ? 28.042 0.257 -24.823 1.00 50.12 212 PRO A C 1
ATOM 1711 O O . PRO A 1 212 ? 27.790 1.458 -24.713 1.00 50.12 212 PRO A O 1
ATOM 1714 N N . ASP A 1 213 ? 28.318 -0.318 -25.994 1.00 50.50 213 ASP A N 1
ATOM 1715 C CA . ASP A 1 213 ? 28.424 0.419 -27.254 1.00 50.50 213 ASP A CA 1
ATOM 1716 C C . ASP A 1 213 ? 27.038 0.786 -27.786 1.00 50.50 213 ASP A C 1
ATOM 1718 O O . ASP A 1 213 ? 26.815 1.883 -28.303 1.00 50.50 213 ASP A O 1
ATOM 1722 N N . LYS A 1 214 ? 26.074 -0.120 -27.611 1.00 51.28 214 LYS A N 1
ATOM 1723 C CA . LYS A 1 214 ? 24.667 0.110 -27.965 1.00 51.28 214 LYS A CA 1
ATOM 1724 C C . LYS A 1 214 ? 23.835 0.627 -26.794 1.00 51.28 214 LYS A C 1
ATOM 1726 O O . LYS A 1 214 ? 22.697 1.047 -26.998 1.00 51.28 214 LYS A O 1
ATOM 1731 N N . ASN A 1 215 ? 24.389 0.609 -25.582 1.00 48.81 215 ASN A N 1
ATOM 1732 C CA . ASN A 1 215 ? 23.703 0.927 -24.332 1.00 48.81 215 ASN A CA 1
ATOM 1733 C C . ASN A 1 215 ? 22.396 0.116 -24.176 1.00 48.81 215 ASN A C 1
ATOM 1735 O O . ASN A 1 215 ? 21.341 0.654 -23.827 1.00 48.81 215 ASN A O 1
ATOM 1739 N N . ILE A 1 216 ? 22.473 -1.188 -24.457 1.00 47.97 216 ILE A N 1
ATOM 1740 C CA . ILE A 1 216 ? 21.364 -2.148 -24.337 1.00 47.97 216 ILE A CA 1
ATOM 1741 C C . ILE A 1 216 ? 21.758 -3.276 -23.384 1.00 47.97 216 ILE A C 1
ATOM 1743 O O . ILE A 1 216 ? 22.895 -3.727 -23.401 1.00 47.97 216 ILE A O 1
ATOM 1747 N N . ALA A 1 217 ? 20.826 -3.750 -22.562 1.00 56.09 217 ALA A N 1
ATOM 1748 C CA . ALA A 1 217 ? 21.006 -4.958 -21.756 1.00 56.09 217 ALA A CA 1
ATOM 1749 C C . ALA A 1 217 ? 20.141 -6.078 -22.337 1.00 56.09 217 ALA A C 1
ATOM 1751 O O . ALA A 1 217 ? 18.981 -5.828 -22.639 1.00 56.09 217 ALA A O 1
ATOM 1752 N N . TYR A 1 218 ? 20.666 -7.290 -22.486 1.00 61.06 218 TYR A N 1
ATOM 1753 C CA . TYR A 1 218 ? 19.916 -8.457 -22.958 1.00 61.06 218 TYR A CA 1
ATOM 1754 C C . TYR A 1 218 ? 20.086 -9.625 -21.993 1.00 61.06 218 TYR A C 1
ATOM 1756 O O . TYR A 1 218 ? 21.111 -9.745 -21.327 1.00 61.06 218 TYR A O 1
ATOM 1764 N N . GLN A 1 219 ? 19.076 -10.491 -21.889 1.00 60.44 219 GLN A N 1
ATOM 1765 C CA . GLN A 1 219 ? 19.151 -11.672 -21.029 1.00 60.44 219 GLN A CA 1
ATOM 1766 C C . GLN A 1 219 ? 20.384 -12.506 -21.394 1.00 60.44 219 GLN A C 1
ATOM 1768 O O . GLN A 1 219 ? 20.643 -12.773 -22.567 1.00 60.44 219 GLN A O 1
ATOM 1773 N N . CYS A 1 220 ? 21.153 -12.911 -20.384 1.00 68.75 220 CYS A N 1
ATOM 1774 C CA . CYS A 1 220 ? 22.356 -13.697 -20.598 1.00 68.75 220 CYS A CA 1
ATOM 1775 C C . CYS A 1 220 ? 21.927 -15.045 -21.166 1.00 68.75 220 CYS A C 1
ATOM 1777 O O . CYS A 1 220 ? 21.172 -15.776 -20.523 1.00 68.75 220 CYS A O 1
ATOM 1779 N N . HIS A 1 221 ? 22.404 -15.381 -22.361 1.00 71.31 221 HIS A N 1
ATOM 1780 C CA . HIS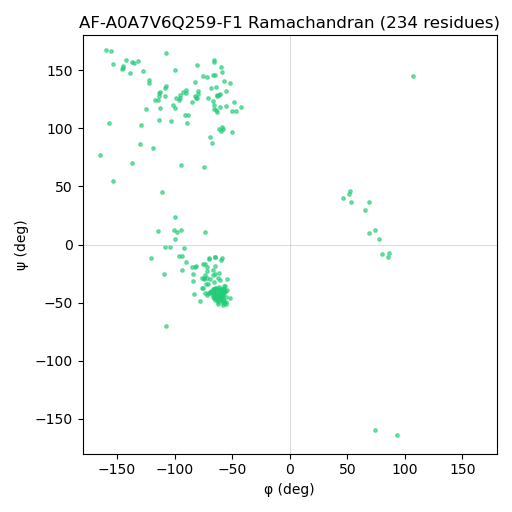 A 1 221 ? 22.032 -16.631 -23.017 1.00 71.31 221 HIS A CA 1
ATOM 1781 C C . HIS A 1 221 ? 22.535 -17.860 -22.251 1.00 71.31 221 HIS A C 1
ATOM 1783 O O . HIS A 1 221 ? 21.931 -18.925 -22.345 1.00 71.31 221 HIS A O 1
ATOM 1789 N N . THR A 1 222 ? 23.607 -17.709 -21.467 1.00 71.12 222 THR A N 1
ATOM 1790 C CA . THR A 1 222 ? 24.227 -18.810 -20.721 1.00 71.12 222 THR A CA 1
ATOM 1791 C C . THR A 1 222 ? 23.453 -19.172 -19.464 1.00 71.12 222 THR A C 1
ATOM 1793 O O . THR A 1 222 ? 23.146 -20.342 -19.253 1.00 71.12 222 THR A O 1
ATOM 1796 N N . CYS A 1 223 ? 23.084 -18.197 -18.629 1.00 66.81 223 CYS A N 1
ATOM 1797 C CA . CYS A 1 223 ? 22.313 -18.486 -17.414 1.00 66.81 223 CYS A CA 1
ATOM 1798 C C . CYS A 1 223 ? 20.799 -18.308 -17.581 1.00 66.81 223 CYS A C 1
ATOM 1800 O O . CYS A 1 223 ? 20.040 -18.695 -16.689 1.00 66.81 223 CYS A O 1
ATOM 1802 N N . GLN A 1 224 ? 20.347 -17.730 -18.697 1.00 65.38 224 GLN A N 1
ATOM 1803 C CA . GLN A 1 224 ? 18.942 -17.409 -18.961 1.00 65.38 224 GLN A CA 1
ATOM 1804 C C . GLN A 1 224 ? 18.312 -16.613 -17.806 1.00 65.38 224 GLN A C 1
ATOM 1806 O O . GLN A 1 224 ? 17.222 -16.923 -17.335 1.00 65.38 224 GLN A O 1
ATOM 1811 N N . GLY A 1 225 ? 19.025 -15.615 -17.277 1.00 60.66 225 GLY A N 1
ATOM 1812 C CA . GLY A 1 225 ? 18.561 -14.825 -16.129 1.00 60.66 225 GLY A CA 1
ATOM 1813 C C . GLY A 1 225 ? 18.889 -15.402 -14.749 1.00 60.66 225 GLY A C 1
ATOM 1814 O O . GLY A 1 225 ? 18.654 -14.724 -13.754 1.00 60.66 225 GLY A O 1
ATOM 1815 N N . ARG A 1 226 ? 19.423 -16.626 -14.649 1.00 62.75 226 ARG A N 1
ATOM 1816 C CA . ARG A 1 226 ? 19.619 -17.357 -13.376 1.00 62.75 226 ARG A CA 1
ATOM 1817 C C . ARG A 1 226 ? 21.051 -17.289 -12.829 1.00 62.75 226 ARG A C 1
ATOM 1819 O O . ARG A 1 226 ? 21.490 -18.208 -12.137 1.00 62.75 226 ARG A O 1
ATOM 1826 N N . GLY A 1 227 ? 21.806 -16.262 -13.210 1.00 63.53 227 GLY A N 1
ATOM 1827 C CA . GLY A 1 227 ? 23.206 -16.108 -12.817 1.00 63.53 227 GLY A CA 1
ATOM 1828 C C . GLY A 1 227 ? 23.360 -15.856 -11.315 1.00 63.53 227 GLY A C 1
ATOM 1829 O O . GLY A 1 227 ? 22.521 -15.196 -10.715 1.00 63.53 227 GLY A O 1
ATOM 1830 N N . LYS A 1 228 ? 24.445 -16.359 -10.716 1.00 70.38 228 LYS A N 1
ATOM 1831 C CA . LYS A 1 228 ? 24.980 -15.887 -9.426 1.00 70.38 228 LYS A CA 1
ATOM 1832 C C . LYS A 1 228 ? 26.499 -15.733 -9.481 1.00 70.38 228 LYS A C 1
ATOM 1834 O O . LYS A 1 228 ? 27.156 -16.396 -10.288 1.00 70.38 228 LYS A O 1
ATOM 1839 N N . ILE A 1 229 ? 27.036 -14.890 -8.604 1.00 64.31 229 ILE A N 1
ATOM 1840 C CA . ILE A 1 229 ? 28.478 -14.684 -8.416 1.00 64.31 229 ILE A CA 1
ATOM 1841 C C . ILE A 1 229 ? 29.057 -15.884 -7.640 1.00 64.31 229 ILE A C 1
ATOM 1843 O O . ILE A 1 229 ? 28.367 -16.488 -6.813 1.00 64.31 229 ILE A O 1
ATOM 1847 N N . SER A 1 230 ? 30.297 -16.297 -7.931 1.00 61.78 230 SER A N 1
ATOM 1848 C CA . SER A 1 230 ? 30.982 -17.313 -7.118 1.00 61.78 230 SER A CA 1
ATOM 1849 C C . SER A 1 230 ? 31.390 -16.714 -5.765 1.00 61.78 230 SER A C 1
ATOM 1851 O O . SER A 1 230 ? 31.807 -15.564 -5.690 1.00 61.78 230 SER A O 1
ATOM 1853 N N . ALA A 1 231 ? 31.335 -17.497 -4.683 1.00 58.12 231 ALA A N 1
ATOM 1854 C CA . ALA A 1 231 ? 31.694 -17.026 -3.334 1.00 58.12 231 ALA A CA 1
ATOM 1855 C C . ALA A 1 231 ? 33.153 -16.517 -3.205 1.00 58.12 231 ALA A C 1
ATOM 1857 O O . ALA A 1 231 ? 33.520 -15.891 -2.212 1.00 58.12 231 ALA A O 1
ATOM 1858 N N . GLU A 1 232 ? 33.997 -16.805 -4.198 1.00 55.84 232 GLU A N 1
ATOM 1859 C CA . GLU A 1 232 ? 35.382 -16.339 -4.305 1.00 55.84 232 GLU A CA 1
ATOM 1860 C C . GLU A 1 232 ? 35.474 -14.935 -4.924 1.00 55.84 232 GLU A C 1
ATOM 1862 O O . GLU A 1 232 ? 36.342 -14.160 -4.532 1.00 55.84 232 GLU A O 1
ATOM 1867 N N . ALA A 1 233 ? 34.554 -14.580 -5.828 1.00 52.19 233 ALA A N 1
ATOM 1868 C CA . ALA A 1 233 ? 34.496 -13.273 -6.483 1.00 52.19 233 ALA A CA 1
ATOM 1869 C C . ALA A 1 233 ? 33.811 -12.188 -5.627 1.00 52.19 233 ALA A C 1
ATOM 1871 O O . ALA A 1 233 ? 34.052 -11.010 -5.845 1.00 52.19 233 ALA A O 1
ATOM 1872 N N . GLU A 1 234 ? 33.022 -12.556 -4.609 1.00 50.47 234 GLU A N 1
ATOM 1873 C CA . GLU A 1 234 ? 32.434 -11.600 -3.644 1.00 50.47 234 GLU A CA 1
ATOM 1874 C C . GLU A 1 234 ? 33.463 -10.969 -2.683 1.00 50.47 234 GLU A C 1
ATOM 1876 O O . GLU A 1 234 ? 33.139 -10.028 -1.958 1.00 50.47 234 GLU A O 1
ATOM 1881 N N . LYS A 1 235 ? 34.690 -11.507 -2.625 1.00 48.12 235 LYS A N 1
ATOM 1882 C CA . LYS A 1 235 ? 35.759 -11.064 -1.710 1.00 48.12 235 LYS A CA 1
ATOM 1883 C C . LYS A 1 235 ? 36.851 -10.218 -2.378 1.00 48.12 235 LYS A C 1
ATOM 1885 O O . LYS A 1 235 ? 37.785 -9.824 -1.676 1.00 48.12 235 LYS A O 1
ATOM 1890 N N . ALA A 1 236 ? 36.764 -9.996 -3.689 1.00 45.69 236 ALA A N 1
ATOM 1891 C CA . ALA A 1 236 ? 37.675 -9.147 -4.460 1.00 45.69 236 ALA A CA 1
ATOM 1892 C C . ALA A 1 236 ? 37.122 -7.719 -4.561 1.00 45.69 236 ALA A C 1
ATOM 1894 O O . ALA A 1 236 ? 37.947 -6.780 -4.506 1.00 45.69 236 ALA A O 1
#

Mean predicted aligned error: 17.83 Å

Foldseek 3Di:
DDDDPPPPPDDPDDDDDDDDDPCNVFAFDDDVCLVPDPLADPLLSLLLRLVRRVPRVPPDDDDDPVVVCVVSVPPDDVSNVVRVVSCVQQQQKDWDFDDDPNHTDDIDIGGDPDRDHRPPCPLLNLLQVLCCVLVVDDDPVLSVVCVVPADSVLLNQLSVVSNVVVVPDDQPDSSLASVLCRVVVADQDPDPPDDPADADPQCQQQQWDADPVSRYIGGDPVRNRRHHHDPVVVVD

Solvent-accessible surface area (backbone atoms only — not comparable to full-atom values): 14576 Å² total; per-residue (Å²): 138,82,86,76,87,75,78,78,80,75,76,92,80,70,89,80,90,85,70,73,69,73,61,59,76,41,41,51,80,74,63,64,64,64,75,66,38,83,90,52,51,72,66,28,44,50,53,50,48,52,53,28,27,52,52,60,72,45,97,57,88,75,78,55,69,68,56,52,27,64,76,70,69,44,92,44,69,68,61,49,49,57,32,52,47,50,37,40,69,56,30,46,32,48,78,45,78,44,62,56,96,88,38,86,70,48,77,46,79,42,79,40,94,73,46,60,78,59,79,70,69,45,67,66,57,47,42,55,55,51,43,32,68,63,64,71,54,90,53,67,74,58,52,53,52,45,65,74,74,46,58,63,68,57,53,45,52,42,49,52,50,51,47,59,49,56,76,82,44,90,69,93,52,57,66,54,42,42,52,52,34,65,74,72,64,67,74,76,68,94,54,96,84,75,67,91,62,38,77,25,82,86,33,66,17,65,12,34,36,73,42,80,90,77,53,44,74,45,71,21,84,85,44,69,44,32,24,28,66,52,88,72,66,78,76,112

Nearest PDB structures (foldseek):
  6tut-assembly1_O  TM=4.137E-01  e=2.879E-01  Saccharomyces cerevisiae S288C
  5zqh-assembly1_A-2  TM=5.977E-01  e=1.982E+00  Streptococcus pneumoniae
  6eu1-assembly1_O  TM=4.896E-01  e=1.316E+00  Saccharomyces cerevisiae S288C
  5jbr-assembly1_B  TM=4.675E-01  e=1.396E+00  Beutenbergia cavernae DSM 12333

Radius of gyration: 28.56 Å; Cα contacts (8 Å, |Δi|>4): 234; chains: 1; bounding box: 72×59×88 Å